Protein 7NWN (pdb70)

Foldseek 3Di:
DEAEAEADDDDFAADCDPVQVVFDWQWFDQKPDDDPKGKTWHWHHYQWKIKIKMWMQAQAFAQPDPPQLFGFKKKKWKQQQAPQFFFDDQQIWIKMAHQCRDIDTPHDDCVQKDWDKADDNRTIMIIIIGTHPDGDDAFRKMFMKMKTFHHHPVSGTDMMTIRFANPPPVSTGSNRGHMYGYHHDDPPPDDDDDD

Sequence (195 aa):
KRIYVSYGSSPVIDGEVDDIWNNVEWNIPRIYSATTQQTNAKKFKLMWDDNALYVLAEVYDPVLNSANSTPYQQDSVEIFLDENFDRRAISYQSSDDLHYRVNYNNFKTTDAGDILRFYTKTKLLPDGYRVEARIALSKKPINGTIMGFEFQVNEADSSARRVATINMFDNTGNAWQNPSLFGEIKLKGRSDNAVVPINP

Radius of gyration: 16.5 Å; Cα contacts (8 Å, |Δi|>4): 501; chains: 1; bounding box: 52×36×40 Å

Secondary structure (P-SEA, 3-state):
cbbbbbbbcccccccccaaaaabbbbbbccccccccccccccccccccbbbbbbbbbcccccccccccccccbbbbbbcccccccccccccbbbbbbccccbbbbcccccccccbbbbbccccbbbbbbbbbcccccccbbbbbbbbbbbbcccccccbbbbccccccccccccccbbbbbbccccccccccccc

Structure (mmCIF, N/CA/C/O backbone):
data_7NWN
#
_entry.id   7NWN
#
_cell.length_a   172.671
_cell.length_b   172.671
_cell.length_c   172.671
_cell.angle_alpha   90.000
_cell.angle_beta   90.000
_cell.angle_gamma   90.000
#
_symmetry.space_group_name_H-M   'I 4 3 2'
#
loop_
_entity.id
_entity.type
_entity.pdbx_description
1 polymer Beta-xylanase
2 non-polymer DI(HYDROXYETHYL)ETHER
3 non-polymer 1,2-ETHANEDIOL
4 non-polymer 'CALCIUM ION'
5 non-polymer 'HEXAETHYLENE GLYCOL'
6 water water
#
loop_
_atom_site.group_PDB
_atom_site.id
_atom_site.type_symbol
_atom_site.label_atom_id
_atom_site.label_alt_id
_atom_site.label_comp_id
_atom_site.label_asym_id
_atom_site.label_entity_id
_atom_site.label_seq_id
_atom_site.pdbx_PDB_ins_code
_atom_site.Cartn_x
_atom_site.Cartn_y
_atom_site.Cartn_z
_atom_site.occupancy
_atom_site.B_iso_or_equiv
_atom_site.auth_seq_id
_atom_site.auth_comp_id
_atom_site.auth_asym_id
_atom_site.auth_atom_id
_atom_site.pdbx_PDB_model_num
ATOM 1 N N . LYS A 1 21 ? 77.066 40.187 60.923 1.000 83.258 21 LYS AAA N 1
ATOM 2 C CA . LYS A 1 21 ? 75.994 40.277 61.982 1.000 75.491 21 LYS AAA CA 1
ATOM 3 C C . LYS A 1 21 ? 74.771 39.428 61.579 1.000 64.007 21 LYS AAA C 1
ATOM 4 O O . LYS A 1 21 ? 74.925 38.418 60.875 1.000 51.793 21 LYS AAA O 1
ATOM 10 N N . ARG A 1 22 ? 73.574 39.796 62.087 1.000 54.480 22 ARG AAA N 1
ATOM 11 C CA . ARG A 1 22 ? 72.474 38.842 62.153 1.000 57.098 22 ARG AAA CA 1
ATOM 12 C C . ARG A 1 22 ? 71.116 39.487 61.859 1.000 47.664 22 ARG AAA C 1
ATOM 13 O O . ARG A 1 22 ? 70.762 40.494 62.450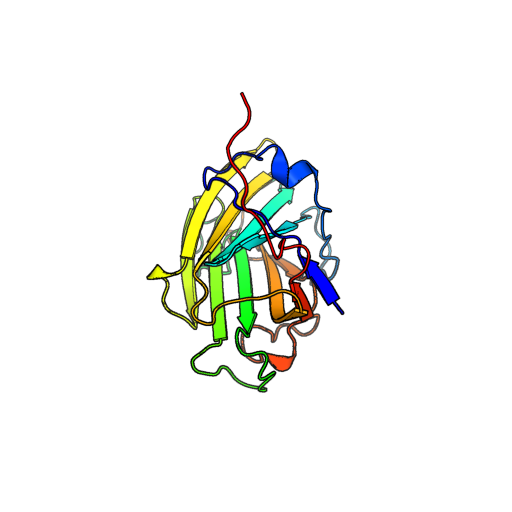 1.000 54.173 22 ARG AAA O 1
ATOM 21 N N . ILE A 1 23 ? 70.353 38.889 60.939 1.000 42.443 23 ILE AAA N 1
ATOM 22 C CA . ILE A 1 23 ? 68.980 39.330 60.652 1.000 44.565 23 ILE AAA CA 1
ATOM 23 C C . ILE A 1 23 ? 68.009 38.249 61.172 1.000 34.178 23 ILE AAA C 1
ATOM 24 O O . ILE A 1 23 ? 68.207 37.047 60.915 1.000 42.682 23 ILE AAA O 1
ATOM 29 N N . TYR A 1 24 ? 67.002 38.685 61.950 1.000 41.342 24 TYR AAA N 1
ATOM 30 C CA . TYR A 1 24 ? 65.932 37.823 62.450 1.000 39.292 24 TYR AAA CA 1
ATOM 31 C C . TYR A 1 24 ? 64.841 37.843 61.371 1.000 37.059 24 TYR AAA C 1
ATOM 32 O O . TYR A 1 24 ? 64.475 38.904 60.920 1.000 39.384 24 TYR AAA O 1
ATOM 41 N N . VAL A 1 25 ? 64.454 36.675 60.877 1.000 39.926 25 VAL AAA N 1
ATOM 42 C CA . VAL A 1 25 ? 63.492 36.536 59.791 1.000 37.059 25 VAL AAA CA 1
ATOM 43 C C . VAL A 1 25 ? 62.178 35.982 60.343 1.000 37.933 25 VAL AAA C 1
ATOM 44 O O . VAL A 1 25 ? 62.126 34.869 60.898 1.000 36.563 25 VAL AAA O 1
ATOM 48 N N . SER A 1 26 ? 61.110 36.748 60.122 1.000 35.828 26 SER AAA N 1
ATOM 49 C CA . SER A 1 26 ? 59.762 36.311 60.469 1.000 33.810 26 SER AAA CA 1
ATOM 50 C C . SER A 1 26 ? 59.184 35.291 59.477 1.000 38.417 26 SER AAA C 1
ATOM 51 O O . SER A 1 26 ? 59.569 35.223 58.307 1.000 36.307 26 SER AAA O 1
ATOM 54 N N . TYR A 1 27 ? 58.180 34.555 59.979 1.000 33.831 27 TYR AAA N 1
ATOM 55 C CA . TYR A 1 27 ? 57.524 33.439 59.324 1.000 36.759 27 TYR AAA CA 1
ATOM 56 C C . TYR A 1 27 ? 56.383 34.003 58.483 1.000 32.833 27 TYR AAA C 1
ATOM 57 O O . TYR A 1 27 ? 55.615 34.856 58.951 1.000 32.895 27 TYR AAA O 1
ATOM 66 N N . GLY A 1 28 ? 56.289 33.515 57.242 1.000 33.968 28 GLY AAA N 1
ATOM 67 C CA . GLY A 1 28 ? 55.230 34.006 56.351 1.000 33.745 28 GLY AAA CA 1
ATOM 68 C C . GLY A 1 28 ? 55.423 33.462 54.946 1.000 32.179 28 GLY AAA C 1
ATOM 69 O O . GLY A 1 28 ? 56.515 32.996 54.613 1.000 31.068 28 GLY AAA O 1
ATOM 70 N N A SER A 1 29 ? 54.333 33.466 54.168 0.500 31.478 29 SER AAA N 1
ATOM 71 N N B SER A 1 29 ? 54.381 33.568 54.105 0.500 30.955 29 SER AAA N 1
ATOM 72 C CA A SER A 1 29 ? 54.286 32.831 52.863 0.500 30.341 29 SER AAA CA 1
ATOM 73 C CA B SER A 1 29 ? 54.329 32.804 52.867 0.500 30.049 29 SER AAA CA 1
ATOM 74 C C A SER A 1 29 ? 53.794 33.868 51.855 0.500 33.830 29 SER AAA C 1
ATOM 75 C C B SER A 1 29 ? 53.844 33.695 51.717 0.500 33.528 29 SER AAA C 1
ATOM 76 O O A SER A 1 29 ? 52.598 34.051 51.694 0.500 33.897 29 SER AAA O 1
ATOM 77 O O B SER A 1 29 ? 52.720 33.503 51.250 0.500 28.624 29 SER AAA O 1
ATOM 82 N N . PRO A 1 30 ? 54.688 34.622 51.181 1.000 33.492 30 PRO AAA N 1
ATOM 83 C CA . PRO A 1 30 ? 54.255 35.539 50.125 1.000 30.972 30 PRO AAA CA 1
ATOM 84 C C . PRO A 1 30 ? 53.999 34.888 48.762 1.000 34.376 30 PRO AAA C 1
ATOM 85 O O . PRO A 1 30 ? 54.440 33.758 48.455 1.000 33.233 30 PRO AAA O 1
ATOM 89 N N . VAL A 1 31 ? 53.274 35.655 47.950 1.000 29.370 31 VAL AAA N 1
ATOM 90 C CA . VAL A 1 31 ? 52.974 35.264 46.576 1.000 28.615 31 VAL AAA CA 1
ATOM 91 C C . V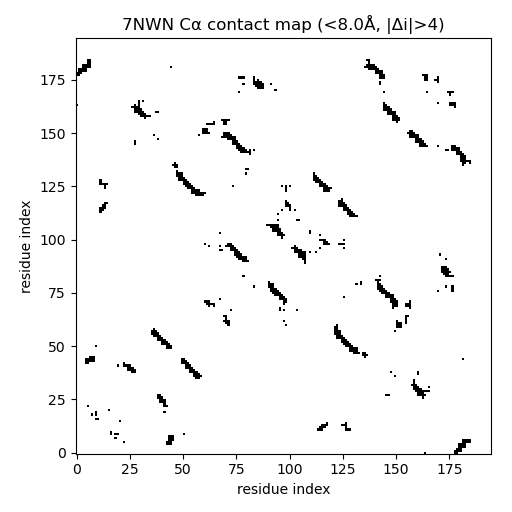AL A 1 31 ? 54.069 35.823 45.670 1.000 29.139 31 VAL AAA C 1
ATOM 92 O O . VAL A 1 31 ? 54.337 37.029 45.715 1.000 27.231 31 VAL AAA O 1
ATOM 96 N N . ILE A 1 32 ? 54.628 34.952 44.808 1.000 30.502 32 ILE AAA N 1
ATOM 97 C CA . ILE A 1 32 ? 55.740 35.348 43.942 1.000 28.565 32 ILE AAA CA 1
ATOM 98 C C . ILE A 1 32 ? 55.149 35.961 42.665 1.000 30.769 32 ILE AAA C 1
ATOM 99 O O . ILE A 1 32 ? 54.638 35.219 41.802 1.000 26.001 32 ILE AAA O 1
ATOM 104 N N . ASP A 1 33 ? 55.230 37.300 42.543 1.000 29.425 33 ASP AAA N 1
ATOM 105 C CA . ASP A 1 33 ? 54.605 37.971 41.397 1.000 29.451 33 ASP AAA CA 1
ATOM 106 C C . ASP A 1 33 ? 55.231 39.335 41.130 1.000 29.728 33 ASP AAA C 1
ATOM 107 O O . ASP A 1 33 ? 54.764 40.002 40.205 1.000 29.618 33 ASP AAA O 1
ATOM 112 N N . GLY A 1 34 ? 56.239 39.753 41.919 1.000 29.907 34 GLY AAA N 1
ATOM 113 C CA . GLY A 1 34 ? 56.846 41.059 41.724 1.000 31.221 34 GLY AAA CA 1
ATOM 114 C C . GLY A 1 34 ? 56.072 42.187 42.419 1.000 36.959 34 GLY AAA C 1
ATOM 115 O O . GLY A 1 34 ? 56.465 43.354 42.317 1.000 31.147 34 GLY AAA O 1
ATOM 116 N N . GLU A 1 35 ? 54.969 41.843 43.103 1.000 28.527 35 GLU AAA N 1
ATOM 117 C CA . GLU A 1 35 ? 54.145 42.845 43.809 1.000 30.638 35 GLU AAA CA 1
ATOM 118 C C . GLU A 1 35 ? 54.367 42.666 45.319 1.000 30.805 35 GLU AAA C 1
ATOM 119 O O . GLU A 1 35 ? 54.644 41.551 45.795 1.000 30.429 35 GLU AAA O 1
ATOM 125 N N . VAL A 1 36 ? 54.201 43.756 46.067 1.000 31.087 36 VAL AAA N 1
ATOM 126 C CA . VAL A 1 36 ? 54.500 43.796 47.487 1.000 30.182 36 VAL AAA CA 1
ATOM 127 C C . VAL A 1 36 ? 53.241 43.360 48.210 1.000 33.287 36 VAL AAA C 1
ATOM 128 O O . VAL A 1 36 ? 52.323 44.162 48.408 1.000 32.352 36 VAL AAA O 1
ATOM 132 N N . ASP A 1 37 ? 53.221 42.091 48.598 1.000 30.249 37 ASP AAA N 1
ATOM 133 C CA . ASP A 1 37 ? 52.147 41.537 49.432 1.000 30.705 37 ASP AAA CA 1
ATOM 134 C C . ASP A 1 37 ? 51.986 42.412 50.678 1.000 31.627 37 ASP AAA C 1
ATOM 135 O O . ASP A 1 37 ? 52.992 42.879 51.236 1.000 29.044 37 ASP AAA O 1
ATOM 140 N N . ASP A 1 38 ? 50.731 42.545 51.139 1.000 28.893 38 ASP AAA N 1
ATOM 141 C CA . ASP A 1 38 ? 50.394 43.165 52.414 1.000 30.802 38 ASP AAA CA 1
ATOM 142 C C . ASP A 1 38 ? 51.328 42.641 53.527 1.000 28.633 38 ASP AAA C 1
ATOM 143 O O . ASP A 1 38 ? 51.905 43.416 54.299 1.000 30.118 38 ASP AAA O 1
ATOM 148 N N . ILE A 1 39 ? 51.574 41.331 53.570 1.000 26.515 39 ILE AAA N 1
ATOM 149 C CA . ILE A 1 39 ? 52.368 40.778 54.669 1.000 31.112 39 ILE AAA CA 1
ATOM 150 C C . ILE A 1 39 ? 53.832 41.247 54.667 1.000 34.764 39 ILE AAA C 1
ATOM 151 O O . ILE A 1 39 ? 54.462 41.211 55.736 1.000 32.716 39 ILE AAA O 1
ATOM 156 N N . TRP A 1 40 ? 54.374 41.663 53.504 1.000 30.611 40 TRP AAA N 1
ATOM 157 C CA . TRP A 1 40 ? 55.740 42.159 53.497 1.000 32.215 40 TRP AAA CA 1
ATOM 158 C C . TRP A 1 40 ? 55.826 43.462 54.290 1.000 34.110 40 TRP AAA C 1
ATOM 159 O O . TRP A 1 40 ? 56.892 43.768 54.825 1.000 38.018 40 TRP AAA O 1
ATOM 170 N N . ASN A 1 41 ? 54.738 44.240 54.329 1.000 32.891 41 ASN AAA N 1
ATOM 171 C CA . ASN A 1 41 ? 54.726 45.503 55.083 1.000 35.895 41 ASN AAA CA 1
ATOM 172 C C . ASN A 1 41 ? 54.881 45.300 56.596 1.000 37.628 41 ASN AAA C 1
ATOM 173 O O . ASN A 1 41 ? 55.216 46.248 57.291 1.000 42.914 41 ASN AAA O 1
ATOM 178 N N . ASN A 1 42 ? 54.727 44.075 57.100 1.000 38.792 42 ASN AAA N 1
ATOM 179 C CA . ASN A 1 42 ? 54.872 43.774 58.521 1.000 45.903 42 ASN AAA CA 1
ATOM 180 C C . ASN A 1 42 ? 56.311 43.418 58.921 1.000 51.046 42 ASN AAA C 1
ATOM 181 O O . ASN A 1 42 ? 56.533 43.086 60.081 1.000 53.047 42 ASN AAA O 1
ATOM 186 N N . VAL A 1 43 ? 57.269 43.397 57.971 1.000 43.698 43 VAL AAA N 1
ATOM 187 C CA . VAL A 1 43 ? 58.662 43.110 58.306 1.000 42.814 43 VAL AAA CA 1
ATOM 188 C C . VAL A 1 43 ? 59.507 44.297 57.838 1.000 45.654 43 VAL AAA C 1
ATOM 189 O O . VAL A 1 43 ? 59.063 45.126 57.035 1.000 39.250 43 VAL AAA O 1
ATOM 193 N N . GLU A 1 44 ? 60.734 44.355 58.343 1.000 37.948 44 GLU AAA N 1
ATOM 194 C CA . GLU A 1 44 ? 61.586 45.529 58.198 1.000 41.790 44 GLU AAA CA 1
ATOM 195 C C . GLU A 1 44 ? 62.531 45.352 56.998 1.000 33.630 44 GLU AAA C 1
ATOM 196 O O . GLU A 1 44 ? 63.002 44.235 56.704 1.000 35.647 44 GLU AAA O 1
ATOM 202 N N . TRP A 1 45 ? 62.824 46.485 56.357 1.000 36.953 45 TRP AAA N 1
ATOM 203 C CA . TRP A 1 45 ? 63.873 46.584 55.335 1.000 42.953 45 TRP AAA CA 1
ATOM 204 C C . TRP A 1 45 ? 65.262 46.374 55.952 1.000 39.113 45 TRP AAA C 1
ATOM 205 O O . TRP A 1 45 ? 65.560 46.855 57.027 1.000 43.801 45 TRP AAA O 1
ATOM 216 N N . ASN A 1 46 ? 66.115 45.624 55.281 1.000 35.235 46 ASN AAA N 1
ATOM 217 C CA . ASN A 1 46 ? 67.533 45.554 55.582 1.000 37.701 46 ASN AAA CA 1
ATOM 218 C C . ASN A 1 46 ? 68.214 46.386 54.515 1.000 41.262 46 ASN AAA C 1
ATOM 219 O O . ASN A 1 46 ? 67.782 46.327 53.367 1.000 44.319 46 ASN AAA O 1
ATOM 224 N N . ILE A 1 47 ? 69.158 47.239 54.925 1.000 43.086 47 ILE AAA N 1
ATOM 225 C CA . ILE A 1 47 ? 69.811 48.195 54.037 1.000 43.590 47 ILE AAA CA 1
ATOM 226 C C . ILE A 1 47 ? 71.270 47.763 53.904 1.000 43.136 47 ILE AAA C 1
ATOM 227 O O . ILE A 1 47 ? 72.063 47.893 54.847 1.000 40.016 47 ILE AAA O 1
ATOM 232 N N . PRO A 1 48 ? 71.692 47.215 52.753 1.000 40.966 48 PRO AAA N 1
ATOM 233 C CA . PRO A 1 48 ? 73.104 46.851 52.592 1.000 43.306 48 PRO AAA CA 1
ATOM 234 C C . PRO A 1 48 ? 73.869 48.164 52.421 1.000 42.416 48 PRO AAA C 1
ATOM 235 O O . PRO A 1 48 ? 73.444 49.030 51.652 1.000 40.792 48 PRO AAA O 1
ATOM 239 N N . ARG A 1 49 ? 74.961 48.318 53.175 1.000 41.126 49 ARG AAA N 1
ATOM 240 C CA . ARG A 1 49 ? 75.694 49.586 53.182 1.000 47.093 49 ARG AAA CA 1
ATOM 241 C C . ARG A 1 49 ? 77.173 49.422 52.778 1.000 40.483 49 ARG AAA C 1
ATOM 242 O O . ARG A 1 49 ? 77.940 50.345 52.921 1.000 45.525 49 ARG AAA O 1
ATOM 250 N N . ILE A 1 50 ? 77.588 48.259 52.283 1.000 37.834 50 ILE AAA N 1
ATOM 251 C CA . ILE A 1 50 ? 78.965 48.017 51.856 1.000 40.071 50 ILE AAA CA 1
ATOM 252 C C . ILE A 1 50 ? 79.044 48.257 50.351 1.000 40.738 50 ILE AAA C 1
ATOM 253 O O . ILE A 1 50 ? 78.681 47.403 49.547 1.000 44.697 50 ILE AAA O 1
ATOM 258 N N . TYR A 1 51 ? 79.537 49.435 49.986 1.000 38.539 51 TYR AAA N 1
ATOM 259 C CA . TYR A 1 51 ? 79.682 49.832 48.603 1.000 44.261 51 TYR AAA CA 1
ATOM 260 C C . TYR A 1 51 ? 81.141 49.634 48.191 1.000 48.277 51 TYR AAA C 1
ATOM 261 O O . TYR A 1 51 ? 82.015 50.055 48.922 1.000 45.986 51 TYR AAA O 1
ATOM 270 N N . SER A 1 52 ? 81.392 49.030 47.029 1.000 42.911 52 SER AAA N 1
ATOM 271 C CA . SER A 1 52 ? 82.707 48.928 46.424 1.000 46.513 52 SER AAA CA 1
ATOM 272 C C . SER A 1 52 ? 83.247 50.294 45.991 1.000 51.931 52 SER AAA C 1
ATOM 273 O O . SER A 1 52 ? 84.471 50.441 45.901 1.000 58.435 52 SER AAA O 1
ATOM 276 N N . ALA A 1 53 ? 82.345 51.245 45.688 1.000 49.408 53 ALA AAA N 1
ATOM 277 C CA . ALA A 1 53 ? 82.679 52.579 45.177 1.000 54.134 53 ALA AAA CA 1
ATOM 278 C C . ALA A 1 53 ? 81.448 53.467 45.263 1.000 52.457 53 ALA AAA C 1
ATOM 279 O O . ALA A 1 53 ? 80.349 52.958 45.438 1.000 52.148 53 ALA AAA O 1
ATOM 281 N N . THR A 1 54 ? 81.613 54.784 45.084 1.000 51.805 54 THR AAA N 1
ATOM 282 C CA . THR A 1 54 ? 80.468 55.678 45.166 1.000 51.288 54 THR AAA CA 1
ATOM 283 C C . THR A 1 54 ? 79.616 55.476 43.919 1.000 48.931 54 THR AAA C 1
ATOM 284 O O . THR A 1 54 ? 80.147 55.159 42.852 1.000 53.883 54 THR AAA O 1
ATOM 288 N N . THR A 1 55 ? 78.298 55.650 44.077 1.000 44.476 55 THR AAA N 1
ATOM 289 C CA . THR A 1 55 ? 77.293 55.352 43.061 1.000 45.502 55 THR AAA CA 1
ATOM 290 C C . THR A 1 55 ? 75.967 55.929 43.546 1.000 46.492 55 THR AAA C 1
ATOM 291 O O . THR A 1 55 ? 75.771 56.051 44.750 1.000 42.085 55 THR AAA O 1
ATOM 295 N N A GLN A 1 56 ? 75.040 56.274 42.649 0.500 44.010 56 GLN AAA N 1
ATOM 296 N N B GLN A 1 56 ? 75.123 56.293 42.569 0.500 44.241 56 GLN AAA N 1
ATOM 297 C CA A GLN A 1 56 ? 73.744 56.710 43.160 0.500 48.382 56 GLN AAA CA 1
ATOM 298 C CA B GLN A 1 56 ? 73.738 56.688 42.780 0.500 51.347 56 GLN AAA CA 1
ATOM 299 C C A GLN A 1 56 ? 72.776 55.519 43.265 0.500 43.971 56 GLN AAA C 1
ATOM 300 C C B GLN A 1 56 ? 72.995 55.522 43.444 0.500 46.272 56 GLN AAA C 1
ATOM 301 O O A GLN A 1 56 ? 71.609 55.702 43.624 0.500 41.070 56 GLN AAA O 1
ATOM 302 O O B GLN A 1 56 ? 72.273 55.724 44.423 0.500 45.895 56 GLN AAA O 1
ATOM 313 N N . THR A 1 57 ? 73.249 54.313 42.915 1.000 39.279 57 THR AAA N 1
ATOM 314 C CA . THR A 1 57 ? 72.462 53.095 43.110 1.000 39.680 57 THR AAA CA 1
ATOM 315 C C . THR A 1 57 ? 72.394 52.747 44.594 1.000 42.847 57 THR AAA C 1
ATOM 316 O O . THR A 1 57 ? 73.391 52.844 45.286 1.000 39.865 57 THR AAA O 1
ATOM 320 N N . ASN A 1 58 ? 71.198 52.407 45.087 1.000 40.925 58 ASN AAA N 1
ATOM 321 C CA . ASN A 1 58 ? 71.070 51.896 46.440 1.000 37.958 58 ASN AAA CA 1
ATOM 322 C C . ASN A 1 58 ? 69.967 50.842 46.425 1.000 38.365 58 ASN AAA C 1
ATOM 323 O O . ASN A 1 58 ? 69.294 50.689 45.403 1.000 40.846 58 ASN AAA O 1
ATOM 328 N N . ALA A 1 59 ? 69.843 50.096 47.536 1.000 35.987 59 ALA AAA N 1
ATOM 329 C CA . ALA A 1 59 ? 68.963 48.948 47.546 1.000 35.250 59 ALA AAA CA 1
ATOM 330 C C . ALA A 1 59 ? 68.515 48.669 48.970 1.000 36.678 59 ALA AAA C 1
ATOM 331 O O . ALA A 1 59 ? 69.143 49.125 49.923 1.000 35.762 59 ALA AAA O 1
ATOM 333 N N A LYS A 1 60 ? 67.449 47.868 49.070 0.500 34.686 60 LYS AAA N 1
ATOM 334 N N B LYS A 1 60 ? 67.461 47.851 49.104 0.500 37.148 60 LYS AAA N 1
ATOM 335 C CA A LYS A 1 60 ? 66.979 47.348 50.336 0.500 33.502 60 LYS AAA CA 1
ATOM 336 C CA B LYS A 1 60 ? 67.007 47.374 50.398 0.500 37.645 60 LYS AAA CA 1
ATOM 337 C C A LYS A 1 60 ? 66.389 45.971 50.069 0.500 31.935 60 LYS AAA C 1
ATOM 338 C C B LYS A 1 60 ? 66.199 46.106 50.160 0.500 36.644 60 LYS AAA C 1
ATOM 339 O O A LYS A 1 60 ? 66.096 45.617 48.923 0.500 28.758 60 LYS AAA O 1
ATOM 340 O O B LYS A 1 60 ? 65.562 45.974 49.112 0.500 38.307 60 LYS AAA O 1
ATOM 351 N N . PHE A 1 61 ? 66.229 45.185 51.129 1.000 32.578 61 PHE AAA N 1
ATOM 352 C CA . PHE A 1 61 ? 65.593 43.890 50.936 1.000 33.855 61 PHE AAA CA 1
ATOM 353 C C . PHE A 1 61 ? 64.950 43.470 52.248 1.000 36.434 61 PHE AAA C 1
ATOM 354 O O . PHE A 1 61 ? 65.380 43.926 53.315 1.000 34.604 61 PHE AAA O 1
ATOM 362 N N . LYS A 1 62 ? 63.939 42.593 52.114 1.000 32.496 62 LYS AAA N 1
ATOM 363 C CA . LYS A 1 62 ? 63.237 41.987 53.234 1.000 33.996 62 LYS AAA CA 1
ATOM 364 C C . LYS A 1 62 ? 63.340 40.480 53.068 1.000 32.413 62 LYS AAA C 1
ATOM 365 O O . LYS A 1 62 ? 63.475 40.007 51.937 1.000 29.790 62 LYS AAA O 1
ATOM 371 N N . LEU A 1 63 ? 63.214 39.768 54.187 1.000 28.084 63 LEU AAA N 1
ATOM 372 C CA . LEU A 1 63 ? 63.340 38.328 54.207 1.000 32.173 63 LEU AAA CA 1
ATOM 373 C C . LEU A 1 63 ? 62.116 37.796 54.914 1.000 33.991 63 LEU AAA C 1
ATOM 374 O O . LEU A 1 63 ? 61.589 38.477 55.802 1.000 31.618 63 LEU AAA O 1
ATOM 379 N N . MET A 1 64 ? 61.737 36.561 54.562 1.000 34.074 64 MET AAA N 1
ATOM 380 C CA . MET A 1 64 ? 60.623 35.889 55.223 1.000 36.591 64 MET AAA CA 1
ATOM 381 C C . MET A 1 64 ? 60.878 34.399 55.029 1.000 36.300 64 MET AAA C 1
ATOM 382 O O . MET A 1 64 ? 61.565 34.027 54.078 1.000 32.827 64 MET AAA O 1
ATOM 387 N N . TRP A 1 65 ? 60.385 33.545 55.937 1.000 33.860 65 TRP AAA N 1
ATOM 388 C CA . TRP A 1 65 ? 60.524 32.109 55.734 1.000 32.019 65 TRP AAA CA 1
ATOM 389 C C . TRP A 1 65 ? 59.208 31.389 55.991 1.000 30.864 65 TRP AAA C 1
ATOM 390 O O . TRP A 1 65 ? 58.395 31.845 56.785 1.000 34.031 65 TRP AAA O 1
ATOM 401 N N . ASP A 1 66 ? 59.053 30.249 55.330 1.000 31.592 66 ASP AAA N 1
ATOM 402 C CA . ASP A 1 66 ? 57.980 29.341 55.673 1.000 36.772 66 ASP AAA CA 1
ATOM 403 C C . ASP A 1 66 ? 58.560 27.931 55.784 1.000 38.403 66 ASP AAA C 1
ATOM 404 O O . ASP A 1 66 ? 59.749 27.732 55.567 1.000 37.319 66 ASP AAA O 1
ATOM 409 N N . ASP A 1 67 ? 57.683 26.945 55.981 1.000 36.652 67 ASP AAA N 1
ATOM 410 C CA . ASP A 1 67 ? 58.122 25.579 56.208 1.000 41.379 67 ASP AAA CA 1
ATOM 411 C C . ASP A 1 67 ? 58.966 25.062 55.055 1.000 38.207 67 ASP AAA C 1
ATOM 412 O O . ASP A 1 67 ? 59.712 24.130 55.303 1.000 42.968 67 ASP AAA O 1
ATOM 417 N N . ASN A 1 68 ? 58.794 25.598 53.820 1.000 34.993 68 ASN AAA N 1
ATOM 418 C CA . ASN A 1 68 ? 59.410 25.002 52.650 1.000 33.129 68 ASN AAA CA 1
ATOM 419 C C . ASN A 1 68 ? 60.514 25.869 52.009 1.000 34.795 68 ASN AAA C 1
ATOM 420 O O . ASN A 1 68 ? 61.164 25.407 51.067 1.000 34.985 68 ASN AAA O 1
ATOM 425 N N . ALA A 1 69 ? 60.659 27.130 52.430 1.000 33.403 69 ALA AAA N 1
ATOM 426 C CA . ALA A 1 69 ? 61.327 28.120 51.582 1.000 32.696 69 ALA AAA CA 1
ATOM 427 C C . ALA A 1 69 ? 61.791 29.324 52.371 1.000 32.035 69 ALA AAA C 1
ATOM 428 O O . ALA A 1 69 ? 61.216 29.690 53.406 1.000 34.486 69 ALA AAA O 1
ATOM 430 N N . LEU A 1 70 ? 62.807 29.965 51.781 1.000 32.057 70 LEU AAA N 1
ATOM 431 C CA . LEU A 1 70 ? 63.190 31.318 52.130 1.000 30.915 70 LEU AAA CA 1
ATOM 432 C C . LEU A 1 70 ? 62.739 32.263 51.008 1.000 32.633 70 LEU AAA C 1
ATOM 433 O O . LEU A 1 70 ? 62.897 31.924 49.840 1.000 33.086 70 LEU AAA O 1
ATOM 438 N N . TYR A 1 71 ? 62.352 33.494 51.398 1.000 32.769 71 TYR AAA N 1
ATOM 439 C CA . TYR A 1 71 ? 61.781 34.499 50.501 1.000 31.060 71 TYR AAA CA 1
ATOM 440 C C . TYR A 1 71 ? 62.603 35.773 50.604 1.000 30.588 71 TYR AAA C 1
ATOM 441 O O . TYR A 1 71 ? 62.958 36.194 51.716 1.000 31.013 71 TYR AAA O 1
ATOM 450 N N . VAL A 1 72 ? 62.874 36.382 49.437 1.000 27.357 72 VAL AAA N 1
ATOM 451 C CA . VAL A 1 72 ? 63.585 37.655 49.400 1.000 30.326 72 VAL AAA CA 1
ATOM 452 C C . VAL A 1 72 ? 62.750 38.646 48.589 1.000 31.563 72 VAL AAA C 1
ATOM 453 O O . VAL A 1 72 ? 62.355 38.306 47.487 1.000 30.944 72 VAL AAA O 1
ATOM 457 N N . LEU A 1 73 ? 62.570 39.860 49.121 1.000 30.145 73 LEU AAA N 1
ATOM 458 C CA . LEU A 1 73 ? 62.006 40.950 48.332 1.000 32.811 73 LEU AAA CA 1
ATOM 459 C C . LEU A 1 73 ? 63.082 42.035 48.291 1.000 33.296 73 LEU AAA C 1
ATOM 460 O O . LEU A 1 73 ? 63.436 42.535 49.355 1.000 34.293 73 LEU AAA O 1
ATOM 465 N N . ALA A 1 74 ? 63.626 42.325 47.104 1.000 31.492 74 ALA AAA N 1
ATOM 466 C CA . ALA A 1 74 ? 64.631 43.361 47.001 1.000 30.097 74 ALA AAA CA 1
ATOM 467 C C . ALA A 1 74 ? 64.089 44.481 46.118 1.000 32.704 74 ALA AAA C 1
ATOM 468 O O . ALA A 1 74 ? 63.463 44.225 45.080 1.000 31.327 74 ALA AAA O 1
ATOM 470 N N . GLU A 1 75 ? 64.355 45.729 46.536 1.000 32.437 75 GLU AAA N 1
ATOM 471 C CA . GLU A 1 75 ? 64.161 46.855 45.623 1.000 34.701 75 GLU AAA CA 1
ATOM 472 C C . GLU A 1 75 ? 65.474 47.614 45.435 1.000 33.485 75 GLU AAA C 1
ATOM 473 O O . GLU A 1 75 ? 66.195 47.904 46.419 1.000 32.331 75 GLU AAA O 1
ATOM 479 N N . VAL A 1 76 ? 65.743 47.936 44.163 1.000 32.470 76 VAL AAA N 1
ATOM 480 C CA . VAL A 1 76 ? 66.965 48.625 43.814 1.000 34.761 76 VAL AAA CA 1
ATOM 481 C C . VAL A 1 76 ? 66.579 49.969 43.178 1.000 33.968 76 VAL AAA C 1
ATOM 482 O O . VAL A 1 76 ? 65.866 49.973 42.177 1.000 34.198 76 VAL AAA O 1
ATOM 486 N N . TYR A 1 77 ? 67.115 51.061 43.720 1.000 33.537 77 TYR AAA N 1
ATOM 487 C CA . TYR A 1 77 ? 67.109 52.359 43.066 1.000 35.622 77 TYR AAA CA 1
ATOM 488 C C . TYR A 1 77 ? 68.350 52.445 42.174 1.000 39.214 77 TYR AAA C 1
ATOM 489 O O . TYR A 1 77 ? 69.480 52.394 42.659 1.000 41.110 77 TYR AAA O 1
ATOM 498 N N . ASP A 1 78 ? 68.110 52.559 40.862 1.000 36.006 78 ASP AAA N 1
ATOM 499 C CA . ASP A 1 78 ? 69.130 52.500 39.851 1.000 43.183 78 ASP AAA CA 1
ATOM 500 C C . ASP A 1 78 ? 68.562 53.157 38.598 1.000 48.769 78 ASP AAA C 1
ATOM 501 O O . ASP A 1 78 ? 67.791 52.546 37.868 1.000 42.470 78 ASP AAA O 1
ATOM 506 N N . PRO A 1 79 ? 68.929 54.430 38.330 1.000 49.326 79 PRO AAA N 1
ATOM 507 C CA . PRO A 1 79 ? 68.414 55.163 37.157 1.000 50.881 79 PRO AAA CA 1
ATOM 508 C C . PRO A 1 79 ? 68.857 54.693 35.759 1.000 41.846 79 PRO AAA C 1
ATOM 509 O O . PRO A 1 79 ? 68.227 55.046 34.758 1.000 45.741 79 PRO AAA O 1
ATOM 513 N N . VAL A 1 80 ? 69.875 53.823 35.669 1.000 36.983 80 VAL AAA N 1
ATOM 514 C CA . VAL A 1 80 ? 70.256 53.267 34.373 1.000 37.619 80 VAL AAA CA 1
ATOM 515 C C . VAL A 1 80 ? 70.335 51.746 34.480 1.000 40.636 80 VAL AAA C 1
ATOM 516 O O . VAL A 1 80 ? 71.211 51.237 35.134 1.000 41.136 80 VAL AAA O 1
ATOM 520 N N . LEU A 1 81 ? 69.475 51.008 33.782 1.000 40.013 81 LEU AAA N 1
ATOM 521 C CA . LEU A 1 81 ? 69.539 49.556 33.812 1.000 38.979 81 LEU AAA CA 1
ATOM 522 C C . LEU A 1 81 ? 70.222 49.055 32.553 1.000 41.611 81 LEU AAA C 1
ATOM 523 O O . LEU A 1 81 ? 69.845 49.409 31.442 1.000 43.956 81 LEU AAA O 1
ATOM 528 N N . ASN A 1 82 ? 71.202 48.176 32.747 1.000 37.713 82 ASN AAA N 1
ATOM 529 C CA . ASN A 1 82 ? 71.941 47.624 31.629 1.000 39.120 82 ASN AAA CA 1
ATOM 530 C C . ASN A 1 82 ? 72.190 46.128 31.860 1.000 35.064 82 ASN AAA C 1
ATOM 531 O O . ASN A 1 82 ? 72.602 45.727 32.935 1.000 35.735 82 ASN AAA O 1
ATOM 536 N N . SER A 1 83 ? 71.912 45.332 30.856 1.000 34.159 83 SER AAA N 1
ATOM 537 C CA . SER A 1 83 ? 72.177 43.912 30.875 1.000 38.854 83 SER AAA CA 1
ATOM 538 C C . SER A 1 83 ? 72.731 43.496 29.510 1.000 36.965 83 SER AAA C 1
ATOM 539 O O . SER A 1 83 ? 72.559 42.336 29.135 1.000 41.017 83 SER AAA O 1
ATOM 542 N N . ALA A 1 84 ? 73.439 44.405 28.818 1.000 40.094 84 ALA AAA N 1
ATOM 543 C CA . ALA A 1 84 ? 74.012 44.048 27.512 1.000 44.515 84 ALA AAA CA 1
ATOM 544 C C . ALA A 1 84 ? 75.260 43.138 27.614 1.000 42.608 84 ALA AAA C 1
ATOM 545 O O . ALA A 1 84 ? 75.474 42.335 26.725 1.000 47.431 84 ALA AAA O 1
ATOM 547 N N . ASN A 1 85 ? 76.035 43.173 28.719 1.000 41.320 85 ASN AAA N 1
ATOM 548 C CA . ASN A 1 85 ? 77.216 42.312 28.882 1.000 41.764 85 ASN AAA CA 1
ATOM 549 C C . ASN A 1 85 ? 76.800 40.846 28.955 1.000 45.254 85 ASN AAA C 1
ATOM 550 O O . ASN A 1 85 ? 75.827 40.541 29.623 1.000 52.437 85 ASN AAA O 1
ATOM 555 N N . SER A 1 86 ? 77.535 39.917 28.318 1.000 43.935 86 SER AAA N 1
ATOM 556 C CA . SER A 1 86 ? 77.145 38.508 28.387 1.000 43.846 86 SER AAA CA 1
ATOM 557 C C . SER A 1 86 ? 77.589 37.849 29.701 1.000 42.157 86 SER AAA C 1
ATOM 558 O O . SER A 1 86 ? 77.166 36.738 30.008 1.000 46.974 86 SER AAA O 1
ATOM 561 N N . THR A 1 87 ? 78.478 38.497 30.462 1.000 40.821 87 THR AAA N 1
ATOM 562 C CA . THR A 1 87 ? 78.829 37.993 31.781 1.000 44.409 87 THR AAA CA 1
ATOM 563 C C . THR A 1 87 ? 77.718 38.399 32.751 1.000 44.092 87 THR AAA C 1
ATOM 564 O O . THR A 1 87 ? 77.479 39.593 32.950 1.000 41.905 87 THR AAA O 1
ATOM 568 N N . PRO A 1 88 ? 77.035 37.415 33.392 1.000 43.649 88 PRO AAA N 1
ATOM 569 C CA . PRO A 1 88 ? 75.917 37.687 34.306 1.000 37.232 88 PRO AAA CA 1
ATOM 570 C C . PRO A 1 88 ? 76.149 38.738 35.381 1.000 39.470 88 PRO AAA C 1
ATOM 571 O O . PRO A 1 88 ? 75.269 39.593 35.567 1.000 37.201 88 PRO AAA O 1
ATOM 575 N N . TYR A 1 89 ? 77.318 38.707 36.056 1.000 39.084 89 TYR AAA N 1
ATOM 576 C CA . TYR A 1 89 ? 77.492 39.635 37.159 1.000 40.113 89 TYR AAA CA 1
ATOM 577 C C . TYR A 1 89 ? 77.867 41.022 36.624 1.000 39.713 89 TYR AAA C 1
ATOM 578 O O . TYR A 1 89 ? 77.959 41.954 37.426 1.000 40.073 89 TYR AAA O 1
ATOM 587 N N . GLN A 1 90 ? 78.055 41.137 35.295 1.000 36.597 90 GLN AAA N 1
ATOM 588 C CA . GLN A 1 90 ? 78.275 42.459 34.692 1.000 46.210 90 GLN AAA CA 1
ATOM 589 C C . GLN A 1 90 ? 76.964 43.096 34.200 1.000 43.523 90 GLN AAA C 1
ATOM 590 O O . GLN A 1 90 ? 76.988 44.048 33.419 1.000 42.577 90 GLN AAA O 1
ATOM 596 N N . GLN A 1 91 ? 75.815 42.550 34.624 1.000 39.578 91 GLN AAA N 1
ATOM 597 C CA . GLN A 1 91 ? 74.499 43.131 34.369 1.000 39.827 91 GLN AAA CA 1
ATOM 598 C C . GLN A 1 91 ? 73.922 43.617 35.698 1.000 39.893 91 GLN AAA C 1
ATOM 599 O O . GLN A 1 91 ? 74.222 43.064 36.764 1.000 34.801 91 GLN AAA O 1
ATOM 605 N N . ASP A 1 92 ? 73.011 44.584 35.618 1.000 33.470 92 ASP AAA N 1
ATOM 606 C CA . ASP A 1 92 ? 72.326 45.023 36.821 1.000 33.503 92 ASP AAA CA 1
ATOM 607 C C . ASP A 1 92 ? 71.496 43.835 37.344 1.000 29.662 92 ASP AAA C 1
ATOM 608 O O . ASP A 1 92 ? 70.658 43.335 36.623 1.000 30.632 92 ASP AAA O 1
ATOM 613 N N . SER A 1 93 ? 71.782 43.382 38.563 1.000 30.199 93 SER AAA N 1
ATOM 614 C CA . SER A 1 93 ? 71.341 42.076 39.020 1.000 32.222 93 SER AAA CA 1
ATOM 615 C C . SER A 1 93 ? 71.475 42.059 40.537 1.000 30.800 93 SER AAA C 1
ATOM 616 O O . SER A 1 93 ? 72.148 42.925 41.109 1.000 31.412 93 SER AAA O 1
ATOM 619 N N . VAL A 1 94 ? 70.760 41.132 41.177 1.000 32.081 94 VAL AAA N 1
ATOM 620 C CA . VAL A 1 94 ? 70.963 40.909 42.596 1.000 32.929 94 VAL AAA CA 1
ATOM 621 C C . VAL A 1 94 ? 71.449 39.462 42.787 1.000 33.458 94 VAL AAA C 1
ATOM 622 O O . VAL A 1 94 ? 71.131 38.606 41.991 1.000 30.464 94 VAL AAA O 1
ATOM 626 N N . GLU A 1 95 ? 72.230 39.203 43.841 1.000 33.595 95 GLU AAA N 1
ATOM 627 C CA . GLU A 1 95 ? 72.711 37.847 44.099 1.000 31.848 95 GLU AAA CA 1
ATOM 628 C C . GLU A 1 95 ? 72.370 37.502 45.546 1.000 34.195 95 GLU AAA C 1
ATOM 629 O O . GLU A 1 95 ? 72.395 38.374 46.427 1.000 31.486 95 GLU AAA O 1
ATOM 635 N N . ILE A 1 96 ? 72.014 36.227 45.740 1.000 35.881 96 ILE AAA N 1
ATOM 636 C CA . ILE A 1 96 ? 71.588 35.700 47.031 1.000 36.139 96 ILE AAA CA 1
ATOM 637 C C . ILE A 1 96 ? 72.488 34.495 47.294 1.000 34.862 96 ILE AAA C 1
ATOM 638 O O . ILE A 1 96 ? 72.628 33.655 46.427 1.000 32.711 96 ILE AAA O 1
ATOM 643 N N . PHE A 1 97 ? 73.075 34.462 48.483 1.000 37.287 97 PHE AAA N 1
ATOM 644 C CA . PHE A 1 97 ? 73.948 33.388 48.925 1.000 34.600 97 PHE AAA CA 1
ATOM 645 C C . PHE A 1 97 ? 73.316 32.754 50.165 1.000 36.773 97 PHE AAA C 1
ATOM 646 O O . PHE A 1 97 ? 72.834 33.492 51.022 1.000 34.973 97 PHE AAA O 1
ATOM 654 N N . LEU A 1 98 ? 73.349 31.414 50.254 1.000 37.556 98 LEU AAA N 1
ATOM 655 C CA . LEU A 1 98 ? 72.823 30.716 51.423 1.000 42.563 98 LEU AAA CA 1
ATOM 656 C C . LEU A 1 98 ? 73.755 29.558 51.826 1.000 37.062 98 LEU AAA C 1
ATOM 657 O O . LEU A 1 98 ? 74.169 28.758 50.977 1.000 37.032 98 LEU AAA O 1
ATOM 662 N N . ASP A 1 99 ? 74.078 29.497 53.127 1.000 40.630 99 ASP AAA N 1
ATOM 663 C CA . ASP A 1 99 ? 74.765 28.352 53.730 1.000 40.760 99 ASP AAA CA 1
ATOM 664 C C . ASP A 1 99 ? 73.714 27.697 54.630 1.000 41.460 99 ASP AAA C 1
ATOM 665 O O . ASP A 1 99 ? 73.515 28.149 55.763 1.000 41.818 99 ASP AAA O 1
ATOM 670 N N . GLU A 1 100 ? 72.999 26.732 54.042 1.000 40.536 100 GLU AAA N 1
ATOM 671 C CA . GLU A 1 100 ? 71.755 26.217 54.609 1.000 45.857 100 GLU AAA CA 1
ATOM 672 C C . GLU A 1 100 ? 72.044 25.421 55.884 1.000 50.579 100 GLU AAA C 1
ATOM 673 O O . GLU A 1 100 ? 71.299 25.542 56.848 1.000 49.082 100 GLU AAA O 1
ATOM 679 N N . ASN A 1 101 ? 73.133 24.634 55.901 1.000 50.739 101 ASN AAA N 1
ATOM 680 C CA . ASN A 1 101 ? 73.459 23.861 57.102 1.000 52.357 101 ASN AAA CA 1
ATOM 681 C C . ASN A 1 101 ? 74.226 24.701 58.118 1.000 52.676 101 ASN AAA C 1
ATOM 682 O O . ASN A 1 101 ? 74.465 24.230 59.209 1.000 55.039 101 ASN AAA O 1
ATOM 687 N N . PHE A 1 102 ? 74.621 25.934 57.782 1.000 46.604 102 PHE AAA N 1
ATOM 688 C CA . PHE A 1 102 ? 75.424 26.764 58.676 1.000 45.203 102 PHE AAA CA 1
ATOM 689 C C . PHE A 1 102 ? 76.773 26.119 59.053 1.000 50.007 102 PHE AAA C 1
ATOM 690 O O . PHE A 1 102 ? 77.249 26.298 60.171 1.000 49.591 102 PHE AAA O 1
ATOM 698 N N . ASP A 1 103 ? 77.417 25.426 58.103 1.000 50.486 103 ASP AAA N 1
ATOM 699 C CA . ASP A 1 103 ? 78.778 24.915 58.227 1.000 52.242 103 ASP AAA CA 1
ATOM 700 C C . ASP A 1 103 ? 79.809 26.028 58.369 1.000 55.221 103 ASP AAA C 1
ATOM 701 O O . ASP A 1 103 ? 80.785 25.859 59.089 1.000 51.209 103 ASP AAA O 1
ATOM 706 N N A ARG A 1 104 ? 79.610 27.150 57.666 0.500 49.846 104 ARG AAA N 1
ATOM 707 N N B ARG A 1 104 ? 79.595 27.161 57.687 0.500 50.993 104 ARG AAA N 1
ATOM 708 C CA A ARG A 1 104 ? 80.594 28.226 57.686 0.500 47.651 104 ARG AAA CA 1
ATOM 709 C CA B ARG A 1 104 ? 80.576 28.242 57.640 0.500 49.536 104 ARG AAA CA 1
ATOM 710 C C A ARG A 1 104 ? 81.961 27.724 57.202 0.500 42.213 104 ARG AAA C 1
ATOM 711 C C B ARG A 1 104 ? 81.950 27.730 57.193 0.500 43.446 104 ARG AAA C 1
ATOM 712 O O A ARG A 1 104 ? 82.982 28.180 57.689 0.500 49.850 104 ARG AAA O 1
ATOM 713 O O B ARG A 1 104 ? 82.962 28.189 57.696 0.500 50.853 104 ARG AAA O 1
ATOM 728 N N . ALA A 1 105 ? 81.989 26.777 56.263 1.000 41.148 105 ALA AAA N 1
ATOM 729 C CA . ALA A 1 105 ? 83.224 26.378 55.615 1.000 45.216 105 ALA AAA CA 1
ATOM 730 C C . ALA A 1 105 ? 83.879 27.584 54.899 1.000 52.785 105 ALA AAA C 1
ATOM 731 O O . ALA A 1 105 ? 83.287 28.667 54.749 1.000 52.049 105 ALA AAA O 1
ATOM 733 N N . ILE A 1 106 ? 85.139 27.417 54.487 1.000 56.213 106 ILE AAA N 1
ATOM 734 C CA . ILE A 1 106 ? 85.894 28.504 53.878 1.000 51.355 106 ILE AAA CA 1
ATOM 735 C C . ILE A 1 106 ? 85.845 28.331 52.362 1.000 45.597 106 ILE AAA C 1
ATOM 736 O O . ILE A 1 106 ? 86.344 29.165 51.627 1.000 47.795 106 ILE AAA O 1
ATOM 741 N N . SER A 1 107 ? 85.241 27.232 51.911 1.000 44.888 107 SER AAA N 1
ATOM 742 C CA . SER A 1 107 ? 85.018 26.992 50.503 1.000 48.969 107 SER AAA CA 1
ATOM 743 C C . SER A 1 107 ? 83.654 26.301 50.353 1.000 50.307 107 SER AAA C 1
ATOM 744 O O . SER A 1 107 ? 83.071 25.884 51.346 1.000 48.474 107 SER AAA O 1
ATOM 747 N N . TYR A 1 108 ? 83.108 26.226 49.131 1.000 47.800 108 TYR AAA N 1
ATOM 748 C CA . TYR A 1 108 ? 81.690 25.943 48.954 1.000 50.908 108 TYR AAA CA 1
ATOM 749 C C . TYR A 1 108 ? 81.437 24.453 49.194 1.000 51.111 108 TYR AAA C 1
ATOM 750 O O . TYR A 1 108 ? 82.050 23.620 48.539 1.000 54.011 108 TYR AAA O 1
ATOM 759 N N . GLN A 1 109 ? 80.472 24.124 50.060 1.000 49.446 109 GLN AAA N 1
ATOM 760 C CA . GLN A 1 109 ? 80.088 22.724 50.236 1.000 50.468 109 GLN AAA CA 1
ATOM 761 C C . GLN A 1 109 ? 78.864 22.411 49.365 1.000 58.745 109 GLN AAA C 1
ATOM 762 O O . GLN A 1 109 ? 78.365 23.277 48.630 1.000 52.821 109 GLN AAA O 1
ATOM 768 N N A SER A 1 110 ? 78.378 21.166 49.471 0.590 52.461 110 SER AAA N 1
ATOM 769 N N B SER A 1 110 ? 78.363 21.176 49.495 0.410 51.827 110 SER AAA N 1
ATOM 770 C CA A SER A 1 110 ? 77.282 20.637 48.667 0.590 49.883 110 SER AAA CA 1
ATOM 771 C CA B SER A 1 110 ? 77.271 20.655 48.684 0.410 49.131 110 SER AAA CA 1
ATOM 772 C C A SER A 1 110 ? 75.956 21.351 48.968 0.590 45.349 110 SER AAA C 1
ATOM 773 C C B SER A 1 110 ? 75.942 21.353 48.973 0.410 45.666 110 SER AAA C 1
ATOM 774 O O A SER A 1 110 ? 75.082 21.357 48.114 0.590 49.173 110 SER AAA O 1
ATOM 775 O O B SER A 1 110 ? 75.057 21.342 48.128 0.410 47.709 110 SER AAA O 1
ATOM 780 N N . ASP A 1 111 ? 75.796 21.912 50.175 1.000 45.053 111 ASP AAA N 1
ATOM 781 C CA . ASP A 1 111 ? 74.575 22.592 50.564 1.000 49.871 111 ASP AAA CA 1
ATOM 782 C C . ASP A 1 111 ? 74.637 24.120 50.320 1.000 51.426 111 ASP AAA C 1
ATOM 783 O O . ASP A 1 111 ? 73.718 24.828 50.733 1.000 48.704 111 ASP AAA O 1
ATOM 788 N N . ASP A 1 112 ? 75.752 24.664 49.785 1.000 45.320 112 ASP AAA N 1
ATOM 789 C CA . ASP A 1 112 ? 75.896 26.118 49.678 1.000 49.014 112 ASP AAA CA 1
ATOM 790 C C . ASP A 1 112 ? 75.290 26.614 48.360 1.000 40.047 112 ASP AAA C 1
ATOM 791 O O . ASP A 1 112 ? 75.323 25.912 47.361 1.000 40.828 112 ASP AAA O 1
ATOM 796 N N . LEU A 1 113 ? 74.612 27.762 48.411 1.000 40.865 113 LEU AAA N 1
ATOM 797 C CA . LEU A 1 113 ? 73.870 28.246 47.243 1.000 38.609 113 LEU AAA CA 1
ATOM 798 C C . LEU A 1 113 ? 74.351 29.652 46.907 1.000 34.722 113 LEU AAA C 1
ATOM 799 O O . LEU A 1 113 ? 74.575 30.477 47.805 1.000 33.464 113 LEU AAA O 1
ATOM 804 N N . HIS A 1 114 ? 74.430 29.904 45.592 1.000 35.738 114 HIS AAA N 1
ATOM 805 C CA . HIS A 1 114 ? 74.702 31.252 45.105 1.000 39.497 114 HIS AAA CA 1
ATOM 806 C C . HIS A 1 114 ? 73.930 31.470 43.798 1.000 35.865 114 HIS AAA C 1
ATOM 807 O O . HIS A 1 114 ? 74.255 30.872 42.763 1.000 32.881 114 HIS AAA O 1
ATOM 814 N N . TYR A 1 115 ? 72.884 32.294 43.908 1.000 32.776 115 TYR AAA N 1
ATOM 815 C CA . TYR A 1 115 ? 71.949 32.531 42.808 1.000 33.036 115 TYR AAA CA 1
ATOM 816 C C . TYR A 1 115 ? 72.025 34.011 42.438 1.000 32.088 115 TYR AAA C 1
ATOM 817 O O . TYR A 1 115 ? 72.448 34.824 43.261 1.000 30.856 115 TYR AAA O 1
ATOM 826 N N . ARG A 1 116 ? 71.593 34.321 41.211 1.000 33.897 116 ARG AAA N 1
ATOM 827 C CA . ARG A 1 116 ? 71.623 35.695 40.678 1.000 33.952 116 ARG AAA CA 1
ATOM 828 C C . ARG A 1 116 ? 70.387 35.848 39.792 1.000 28.884 116 ARG AAA C 1
ATOM 829 O O . ARG A 1 116 ? 70.000 34.879 39.139 1.000 29.812 116 ARG AAA O 1
ATOM 837 N N . VAL A 1 117 ? 69.772 37.052 39.795 1.000 31.156 117 VAL AAA N 1
ATOM 838 C CA . VAL A 1 117 ? 68.688 37.336 38.863 1.000 30.166 117 VAL AAA CA 1
ATOM 839 C C . VAL A 1 117 ? 68.848 38.802 38.463 1.000 28.950 117 VAL AAA C 1
ATOM 840 O O . VAL A 1 117 ? 69.155 39.652 39.318 1.000 30.211 117 VAL AAA O 1
ATOM 844 N N . ASN A 1 118 ? 68.755 39.068 37.153 1.000 30.916 118 ASN AAA N 1
ATOM 845 C CA . ASN A 1 118 ? 68.836 40.444 36.675 1.000 33.960 118 ASN AAA CA 1
ATOM 846 C C . ASN A 1 118 ? 67.444 41.102 36.638 1.000 35.347 118 ASN AAA C 1
ATOM 847 O O . ASN A 1 118 ? 66.438 40.445 36.884 1.000 33.578 118 ASN AAA O 1
ATOM 852 N N . TYR A 1 119 ? 67.383 42.400 36.264 1.000 35.907 119 TYR AAA N 1
ATOM 853 C CA . TYR A 1 119 ? 66.142 43.163 36.359 1.000 34.481 119 TYR AAA CA 1
ATOM 854 C C . TYR A 1 119 ? 65.132 42.644 35.332 1.000 33.194 119 TYR AAA C 1
ATOM 855 O O . TYR A 1 119 ? 63.970 42.923 35.528 1.000 35.318 119 TYR AAA O 1
ATOM 864 N N . ASN A 1 120 ? 65.557 41.893 34.282 1.000 31.087 120 ASN AAA N 1
ATOM 865 C CA . ASN A 1 120 ? 64.651 41.257 33.311 1.000 30.515 120 ASN AAA CA 1
ATOM 866 C C . ASN A 1 120 ? 64.240 39.839 33.740 1.000 28.155 120 ASN AAA C 1
ATOM 867 O O . ASN A 1 120 ? 63.659 39.087 32.933 1.000 30.516 120 ASN AAA O 1
ATOM 872 N N . ASN A 1 121 ? 64.607 39.482 34.975 1.000 27.366 121 ASN AAA N 1
ATOM 873 C CA . ASN A 1 121 ? 64.234 38.190 35.559 1.000 31.929 121 ASN AAA CA 1
ATOM 874 C C . ASN A 1 121 ? 65.019 37.003 34.997 1.000 36.370 121 ASN AAA C 1
ATOM 875 O O . ASN A 1 121 ? 64.573 35.842 35.160 1.000 30.080 121 ASN AAA O 1
ATOM 880 N N . PHE A 1 122 ? 66.191 37.296 34.394 1.000 36.079 122 PHE AAA N 1
ATOM 881 C CA . PHE A 1 122 ? 67.084 36.246 33.888 1.000 34.561 122 PHE AAA CA 1
ATOM 882 C C . PHE A 1 122 ? 67.908 35.727 35.067 1.000 31.680 122 PHE AAA C 1
ATOM 883 O O . PHE A 1 122 ? 68.642 36.482 35.716 1.000 31.272 122 PHE AAA O 1
ATOM 891 N N . LYS A 1 123 ? 67.784 34.437 35.333 1.000 31.987 123 LYS AAA N 1
ATOM 892 C CA . LYS A 1 123 ? 68.430 33.827 36.485 1.000 33.695 123 LYS AAA CA 1
ATOM 893 C C . LYS A 1 123 ? 69.672 33.028 36.086 1.000 32.024 123 LYS AAA C 1
ATOM 894 O O . LYS A 1 123 ? 69.658 32.312 35.088 1.000 32.192 123 LYS AAA O 1
ATOM 900 N N . THR A 1 124 ? 70.689 33.051 36.964 1.000 32.552 124 THR AAA N 1
ATOM 901 C CA . THR A 1 124 ? 71.848 32.171 36.827 1.000 37.674 124 THR AAA CA 1
ATOM 902 C C . THR A 1 124 ? 72.150 31.551 38.200 1.000 33.619 124 THR AAA C 1
ATOM 903 O O . THR A 1 124 ? 71.819 32.140 39.241 1.000 34.685 124 THR AAA O 1
ATOM 907 N N . THR A 1 125 ? 72.779 30.363 38.182 1.000 35.796 125 THR AAA N 1
ATOM 908 C CA . THR A 1 125 ? 73.308 29.778 39.418 1.000 38.412 125 THR AAA CA 1
ATOM 909 C C . THR A 1 125 ? 74.847 29.695 39.365 1.000 39.337 125 THR AAA C 1
ATOM 910 O O . THR A 1 125 ? 75.385 29.189 38.408 1.000 32.575 125 THR AAA O 1
ATOM 914 N N . ASP A 1 126 ? 75.559 30.215 40.362 1.000 37.451 126 ASP AAA N 1
ATOM 915 C CA . ASP A 1 126 ? 76.982 29.891 40.477 1.000 39.451 126 ASP AAA CA 1
ATOM 916 C C . ASP A 1 126 ? 77.225 28.672 41.397 1.000 44.361 126 ASP AAA C 1
ATOM 917 O O . ASP A 1 126 ? 78.329 28.116 41.442 1.000 39.814 126 ASP AAA O 1
ATOM 922 N N . ALA A 1 127 ? 76.220 28.270 42.174 1.000 38.193 127 ALA AAA N 1
ATOM 923 C CA . ALA A 1 127 ? 76.329 27.119 43.069 1.000 40.147 127 ALA AAA CA 1
ATOM 924 C C . ALA A 1 127 ? 74.913 26.766 43.511 1.000 42.900 127 ALA AAA C 1
ATOM 925 O O . ALA A 1 127 ? 74.186 27.652 43.999 1.000 37.345 127 ALA AAA O 1
ATOM 927 N N . GLY A 1 128 ? 74.558 25.491 43.340 1.000 42.830 128 GLY AAA N 1
ATOM 928 C CA . GLY A 1 128 ? 73.291 24.925 43.775 1.000 41.712 128 GLY AAA CA 1
ATOM 929 C C . GLY A 1 128 ? 72.335 24.735 42.607 1.000 42.505 128 GLY AAA C 1
ATOM 930 O O . GLY A 1 128 ? 72.484 25.333 41.558 1.000 46.381 128 GLY AAA O 1
ATOM 931 N N . ASP A 1 129 ? 71.330 23.898 42.818 1.000 35.937 129 ASP AAA N 1
ATOM 932 C CA . ASP A 1 129 ? 70.349 23.517 41.830 1.000 38.266 129 ASP AAA CA 1
ATOM 933 C C . ASP A 1 129 ? 69.436 24.726 41.529 1.000 40.051 129 ASP AAA C 1
ATOM 934 O O . ASP A 1 129 ? 68.791 25.229 42.450 1.000 35.015 129 ASP AAA O 1
ATOM 939 N N . ILE A 1 130 ? 69.422 25.208 40.266 1.000 38.445 130 ILE AAA N 1
ATOM 940 C CA . ILE A 1 130 ? 68.617 26.388 39.947 1.000 38.448 130 ILE AAA CA 1
ATOM 941 C C . ILE A 1 130 ? 67.111 26.058 39.990 1.000 44.838 130 ILE AAA C 1
ATOM 942 O O . ILE A 1 130 ? 66.309 26.983 40.060 1.000 36.293 130 ILE AAA O 1
ATOM 947 N N . LEU A 1 131 ? 66.722 24.760 39.979 1.000 39.133 131 LEU AAA N 1
ATOM 948 C CA . LEU A 1 131 ? 65.327 24.346 40.124 1.000 37.332 131 LEU AAA CA 1
ATOM 949 C C . LEU A 1 131 ? 64.729 24.779 41.466 1.000 34.412 131 LEU AAA C 1
ATOM 950 O O . LEU A 1 131 ? 63.521 24.797 41.595 1.000 36.601 131 LEU AAA O 1
ATOM 955 N N . ARG A 1 132 ? 65.560 25.148 42.441 1.000 28.833 132 ARG AAA N 1
ATOM 956 C CA . ARG A 1 132 ? 65.092 25.572 43.751 1.000 33.149 132 ARG AAA CA 1
ATOM 957 C C . ARG A 1 132 ? 64.722 27.060 43.746 1.000 34.991 132 ARG AAA C 1
ATOM 958 O O . ARG A 1 132 ? 64.132 27.517 44.713 1.000 32.925 132 ARG AAA O 1
ATOM 966 N N . PHE A 1 133 ? 65.089 27.785 42.665 1.000 32.504 133 PHE AAA N 1
ATOM 967 C CA . PHE A 1 133 ? 65.076 29.255 42.646 1.000 32.296 133 PHE AAA CA 1
ATOM 968 C C . PHE A 1 133 ? 63.934 29.711 41.741 1.000 32.525 133 PHE AAA C 1
ATOM 969 O O . PHE A 1 133 ? 63.834 29.307 40.561 1.000 34.171 133 PHE AAA O 1
ATOM 977 N N . TYR A 1 134 ? 63.019 30.499 42.323 1.000 30.573 134 TYR AAA N 1
ATOM 978 C CA . TYR A 1 134 ? 61.877 30.939 41.533 1.000 29.337 134 TYR AAA CA 1
ATOM 979 C C . TYR A 1 134 ? 61.712 32.441 41.754 1.000 30.519 134 TYR AAA C 1
ATOM 980 O O . TYR A 1 134 ? 61.624 32.863 42.912 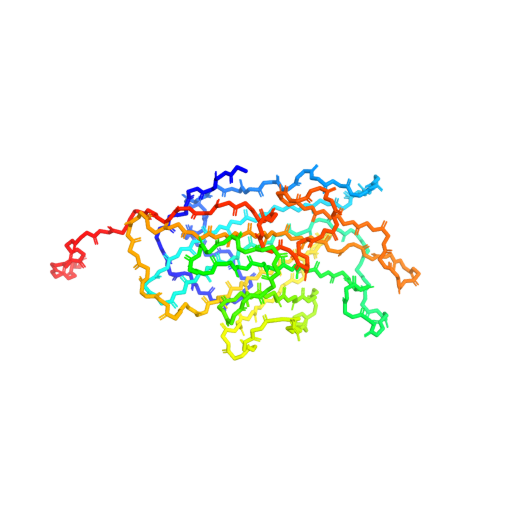1.000 29.436 134 TYR AAA O 1
ATOM 989 N N . THR A 1 135 ? 61.636 33.215 40.643 1.000 29.432 135 THR AAA N 1
ATOM 990 C CA . THR A 1 135 ? 61.742 34.672 40.791 1.000 29.289 135 THR AAA CA 1
ATOM 991 C C . THR A 1 135 ? 60.738 35.352 39.861 1.000 28.645 135 THR AAA C 1
ATOM 992 O O . THR A 1 135 ? 60.398 34.811 38.807 1.000 28.422 135 THR AAA O 1
ATOM 996 N N . LYS A 1 136 ? 60.382 36.585 40.235 1.000 29.640 136 LYS AAA N 1
ATOM 997 C CA . LYS A 1 136 ? 59.708 37.539 39.362 1.000 28.431 136 LYS AAA CA 1
ATOM 998 C C . LYS A 1 136 ? 60.364 38.900 39.582 1.000 29.398 136 LYS AAA C 1
ATOM 999 O O . LYS A 1 136 ? 60.876 39.159 40.682 1.000 29.258 136 LYS AAA O 1
ATOM 1005 N N . THR A 1 137 ? 60.330 39.754 38.551 1.000 27.708 137 THR AAA N 1
ATOM 1006 C CA . THR A 1 137 ? 60.872 41.087 38.728 1.000 29.162 137 THR AAA CA 1
ATOM 1007 C C . THR A 1 137 ? 59.825 42.074 38.212 1.000 31.061 137 THR AAA C 1
ATOM 1008 O O . THR A 1 137 ? 58.904 41.704 37.515 1.000 30.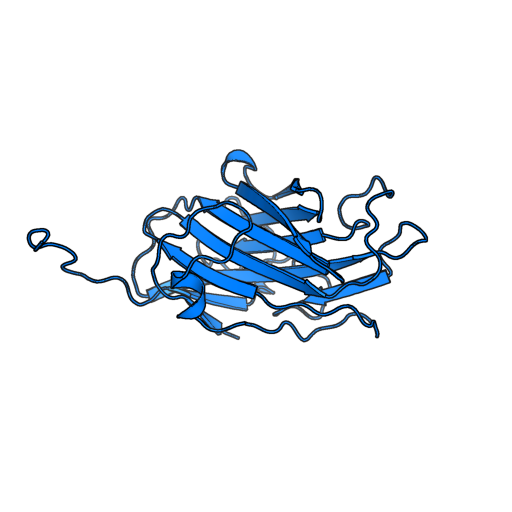037 137 THR AAA O 1
ATOM 1012 N N . LYS A 1 138 ? 59.997 43.332 38.579 1.000 29.855 138 LYS AAA N 1
ATOM 1013 C CA . LYS A 1 138 ? 59.119 44.362 38.067 1.000 30.896 138 LYS AAA CA 1
ATOM 1014 C C . LYS A 1 138 ? 59.986 45.593 37.848 1.000 30.480 138 LYS AAA C 1
ATOM 1015 O O . LYS A 1 138 ? 60.740 45.961 38.744 1.000 31.667 138 LYS AAA O 1
ATOM 1021 N N . LEU A 1 139 ? 59.809 46.241 36.694 1.000 30.654 139 LEU AAA N 1
ATOM 1022 C CA . LEU A 1 139 ? 60.389 47.556 36.430 1.000 33.597 139 LEU AAA CA 1
ATOM 1023 C C . LEU A 1 139 ? 59.624 48.640 37.182 1.000 32.157 139 LEU AAA C 1
ATOM 1024 O O . LEU A 1 139 ? 58.408 48.715 37.099 1.000 32.516 139 LEU AAA O 1
ATOM 1029 N N . LEU A 1 140 ? 60.364 49.470 37.922 1.000 30.981 140 LEU AAA N 1
ATOM 1030 C CA . LEU A 1 140 ? 59.798 50.584 38.656 1.000 33.488 140 LEU AAA CA 1
ATOM 1031 C C . LEU A 1 140 ? 60.376 51.872 38.056 1.000 33.880 140 LEU AAA C 1
ATOM 1032 O O . LEU A 1 140 ? 61.445 51.848 37.456 1.000 30.282 140 LEU AAA O 1
ATOM 1037 N N . PRO A 1 141 ? 59.707 53.037 38.244 1.000 31.016 141 PRO AAA N 1
ATOM 1038 C CA . PRO A 1 141 ? 60.333 54.328 37.910 1.000 34.819 141 PRO AAA CA 1
ATOM 1039 C C . PRO A 1 141 ? 61.665 54.380 38.683 1.000 35.723 141 PRO AAA C 1
ATOM 1040 O O . PRO A 1 141 ? 61.731 54.176 39.894 1.000 38.527 141 PRO AAA O 1
ATOM 1044 N N . ASP A 1 142 ? 62.776 54.599 37.992 1.000 42.330 142 ASP AAA N 1
ATOM 1045 C CA . ASP A 1 142 ? 64.062 54.639 38.704 1.000 46.965 142 ASP AAA CA 1
ATOM 1046 C C . ASP A 1 142 ? 64.546 53.327 39.339 1.000 38.881 142 ASP AAA C 1
ATOM 1047 O O . ASP A 1 142 ? 65.407 53.367 40.212 1.000 35.958 142 ASP AAA O 1
ATOM 1052 N N . GLY A 1 143 ? 64.057 52.155 38.914 1.000 38.585 143 GLY AAA N 1
ATOM 1053 C CA . GLY A 1 143 ? 64.698 50.979 39.477 1.000 31.864 143 GLY AAA CA 1
ATOM 1054 C C . GLY A 1 143 ? 63.941 49.704 39.140 1.000 34.077 143 GLY AAA C 1
ATOM 1055 O O . GLY A 1 143 ? 63.279 49.616 38.089 1.000 29.492 143 GLY AAA O 1
ATOM 1056 N N . TYR A 1 144 ? 64.019 48.741 40.070 1.000 28.089 144 TYR AAA N 1
ATOM 1057 C CA . TYR A 1 144 ? 63.385 47.468 39.774 1.000 29.739 144 TYR AAA CA 1
ATOM 1058 C C . TYR A 1 144 ? 63.197 46.774 41.109 1.000 29.208 144 TYR AAA C 1
ATOM 1059 O O . TYR A 1 144 ? 63.799 47.181 42.106 1.000 30.577 144 TYR AAA O 1
ATOM 1068 N N . ARG A 1 145 ? 62.350 45.737 41.097 1.000 29.175 145 ARG AAA N 1
ATOM 1069 C CA . ARG A 1 145 ? 62.099 44.946 42.281 1.000 29.420 145 ARG AAA CA 1
ATOM 1070 C C . ARG A 1 145 ? 62.351 43.487 41.882 1.000 31.584 145 ARG AAA C 1
ATOM 1071 O O . ARG A 1 145 ? 62.031 43.127 40.744 1.000 30.274 145 ARG AAA O 1
ATOM 1079 N N . VAL A 1 146 ? 62.881 42.684 42.832 1.000 30.223 146 VAL AAA N 1
ATOM 1080 C CA . VAL A 1 146 ? 63.065 41.249 42.674 1.000 29.217 146 VAL AAA CA 1
ATOM 1081 C C . VAL A 1 146 ? 62.271 40.624 43.810 1.000 29.770 146 VAL AAA C 1
ATOM 1082 O O . VAL A 1 146 ? 62.345 41.127 44.923 1.000 31.679 146 VAL AAA O 1
ATOM 1086 N N . GLU A 1 147 ? 61.456 39.619 43.480 1.000 28.704 147 GLU AAA N 1
ATOM 1087 C CA . GLU A 1 147 ? 60.823 38.814 44.513 1.000 27.470 147 GLU AAA CA 1
ATOM 1088 C C . GLU A 1 147 ? 61.204 37.358 44.244 1.000 28.321 147 GLU AAA C 1
ATOM 1089 O O . GLU A 1 147 ? 60.957 36.887 43.153 1.000 28.927 147 GLU AAA O 1
ATOM 1095 N N . ALA A 1 148 ? 61.810 36.695 45.237 1.000 29.529 148 ALA AAA N 1
ATOM 1096 C CA . ALA A 1 148 ? 62.510 35.424 45.025 1.000 31.648 148 ALA AAA CA 1
ATOM 1097 C C . ALA A 1 148 ? 62.089 34.413 46.098 1.000 31.088 148 ALA AAA C 1
ATOM 1098 O O . ALA A 1 148 ? 61.900 34.766 47.274 1.000 31.956 148 ALA AAA O 1
ATOM 1100 N N . ARG A 1 149 ? 62.016 33.153 45.667 1.000 28.752 149 ARG AAA N 1
ATOM 1101 C CA . ARG A 1 149 ? 61.788 32.046 46.582 1.000 32.219 149 ARG AAA CA 1
ATOM 1102 C C . ARG A 1 149 ? 62.924 31.038 46.379 1.000 29.900 149 ARG AAA C 1
ATOM 1103 O O . ARG A 1 149 ? 63.220 30.691 45.229 1.000 29.696 149 ARG AAA O 1
ATOM 1111 N N . ILE A 1 150 ? 63.534 30.598 47.497 1.000 31.636 150 ILE AAA N 1
ATOM 1112 C CA . ILE A 1 150 ? 64.489 29.496 47.485 1.000 32.219 150 ILE AAA CA 1
ATOM 1113 C C . ILE A 1 150 ? 63.936 28.326 48.328 1.000 28.445 150 ILE AAA C 1
ATOM 1114 O O . ILE A 1 150 ? 63.732 28.482 49.513 1.000 31.481 150 ILE AAA O 1
ATOM 1119 N N . ALA A 1 151 ? 63.630 27.213 47.674 1.000 30.515 151 ALA AAA N 1
ATOM 1120 C CA . ALA A 1 151 ? 63.139 25.997 48.317 1.000 33.452 151 ALA AAA CA 1
ATOM 1121 C C . ALA A 1 151 ? 64.271 25.447 49.211 1.000 35.284 151 ALA AAA C 1
ATOM 1122 O O . ALA A 1 151 ? 65.421 25.372 48.775 1.000 34.271 151 ALA AAA O 1
ATOM 1124 N N . LEU A 1 152 ? 63.971 25.202 50.494 1.000 33.953 152 LEU AAA N 1
ATOM 1125 C CA . LEU A 1 152 ? 64.919 24.719 51.489 1.000 39.104 152 LEU AAA CA 1
ATOM 1126 C C . LEU A 1 152 ? 64.871 23.191 51.529 1.000 38.984 152 LEU AAA C 1
ATOM 1127 O O . LEU A 1 152 ? 63.811 22.596 51.308 1.000 40.604 152 LEU AAA O 1
ATOM 1132 N N . SER A 1 153 ? 66.019 22.552 51.751 1.000 41.646 153 SER AAA N 1
ATOM 1133 C CA . SER A 1 153 ? 66.045 21.092 51.740 1.000 49.095 153 SER AAA CA 1
ATOM 1134 C C . SER A 1 153 ? 65.954 20.597 53.177 1.000 48.728 153 SER AAA C 1
ATOM 1135 O O . SER A 1 153 ? 65.398 19.543 53.416 1.000 55.955 153 SER AAA O 1
ATOM 1138 N N . LYS A 1 154 ? 66.584 21.317 54.101 1.000 55.195 154 LYS AAA N 1
ATOM 1139 C CA . LYS A 1 154 ? 66.444 21.054 55.523 1.000 69.706 154 LYS AAA CA 1
ATOM 1140 C C . LYS A 1 154 ? 65.144 21.711 55.991 1.000 72.102 154 LYS AAA C 1
ATOM 1141 O O . LYS A 1 154 ? 64.864 22.845 55.610 1.000 58.187 154 LYS AAA O 1
ATOM 1147 N N . LYS A 1 155 ? 64.353 21.001 56.808 1.000 65.108 155 LYS AAA N 1
ATOM 1148 C CA . LYS A 1 155 ? 63.122 21.549 57.366 1.000 67.467 155 LYS AAA CA 1
ATOM 1149 C C . LYS A 1 155 ? 63.468 22.672 58.335 1.000 60.024 155 LYS AAA C 1
ATOM 1150 O O . LYS A 1 155 ? 64.138 22.443 59.327 1.000 55.670 155 LYS AAA O 1
ATOM 1156 N N . PRO A 1 156 ? 63.100 23.943 58.077 1.000 50.879 156 PRO AAA N 1
ATOM 1157 C CA . PRO A 1 156 ? 63.446 24.978 59.047 1.000 40.613 156 PRO AAA CA 1
ATOM 1158 C C . PRO A 1 156 ? 62.441 24.976 60.188 1.000 40.513 156 PRO AAA C 1
ATOM 1159 O O . PRO A 1 156 ? 61.289 24.606 60.010 1.000 44.499 156 PRO AAA O 1
ATOM 1163 N N . ILE A 1 157 ? 62.894 25.422 61.355 1.000 40.259 157 ILE AAA N 1
ATOM 1164 C CA . ILE A 1 157 ? 62.084 25.522 62.5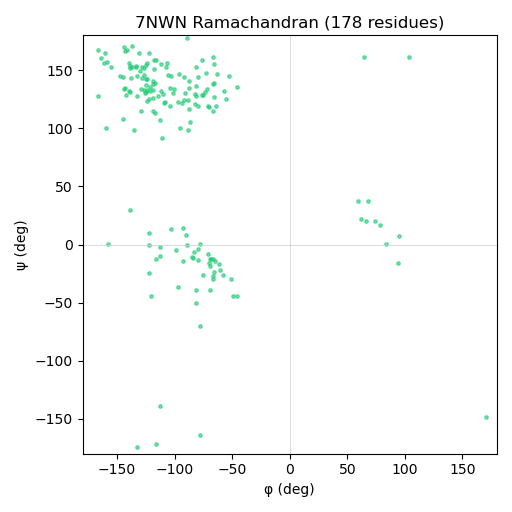43 1.000 45.914 157 ILE AAA CA 1
ATOM 1165 C C . ILE A 1 157 ? 62.521 26.814 63.205 1.000 44.402 157 ILE AAA C 1
ATOM 1166 O O . ILE A 1 157 ? 63.556 27.363 62.823 1.000 44.041 157 ILE AAA O 1
ATOM 1171 N N . ASN A 1 158 ? 61.748 27.288 64.186 1.000 42.413 158 ASN AAA N 1
ATOM 1172 C CA . ASN A 1 158 ? 62.141 28.471 64.938 1.000 47.985 158 ASN AAA CA 1
ATOM 1173 C C . ASN A 1 158 ? 63.507 28.238 65.560 1.000 47.796 158 ASN AAA C 1
ATOM 1174 O O . ASN A 1 158 ? 63.710 27.183 66.137 1.000 45.628 158 ASN AAA O 1
ATOM 1179 N N . GLY A 1 159 ? 64.410 29.208 65.410 1.000 51.113 159 GLY AAA N 1
ATOM 1180 C CA . GLY A 1 159 ? 65.753 29.126 65.949 1.000 47.946 159 GLY AAA CA 1
ATOM 1181 C C . GLY A 1 159 ? 66.786 28.595 64.952 1.000 47.691 159 GLY AAA C 1
ATOM 1182 O O . GLY A 1 159 ? 67.966 28.780 65.193 1.000 49.445 159 GLY AAA O 1
ATOM 1183 N N . THR A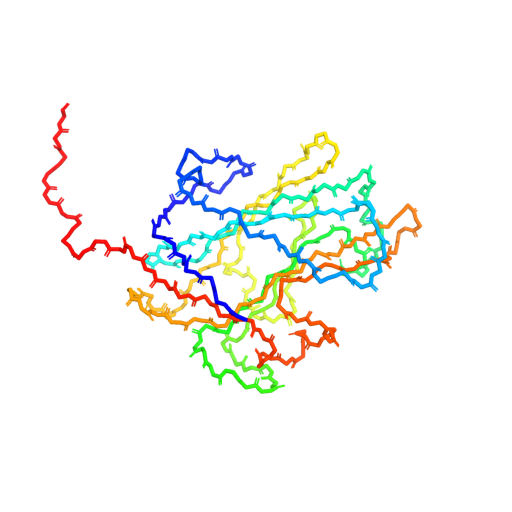 1 160 ? 66.367 27.972 63.837 1.000 45.059 160 THR AAA N 1
ATOM 1184 C CA . THR A 1 160 ? 67.289 27.672 62.747 1.000 42.735 160 THR AAA CA 1
ATOM 1185 C C . THR A 1 160 ? 68.176 28.872 62.421 1.000 44.152 160 THR AAA C 1
ATOM 1186 O O . THR A 1 160 ? 67.703 30.020 62.395 1.000 43.326 160 THR AAA O 1
ATOM 1190 N N . ILE A 1 161 ? 69.485 28.604 62.231 1.000 46.939 161 ILE AAA N 1
ATOM 1191 C CA . ILE A 1 161 ? 70.403 29.644 61.777 1.000 45.020 161 ILE AAA CA 1
ATOM 1192 C C . ILE A 1 161 ? 70.979 29.191 60.449 1.000 44.213 161 ILE AAA C 1
ATOM 1193 O O . ILE A 1 161 ? 71.385 28.027 60.325 1.000 43.738 161 ILE AAA O 1
ATOM 1198 N N . MET A 1 162 ? 70.977 30.126 59.472 1.000 41.556 162 MET AAA N 1
ATOM 1199 C CA . MET A 1 162 ? 71.666 29.887 58.208 1.000 40.839 162 MET AAA CA 1
ATOM 1200 C C . MET A 1 162 ? 72.664 31.019 57.938 1.000 37.334 162 MET AAA C 1
ATOM 1201 O O . MET A 1 162 ? 72.536 32.117 58.476 1.000 38.351 162 MET AAA O 1
ATOM 1206 N N . GLY A 1 163 ? 73.702 30.710 57.150 1.000 39.642 163 GLY AAA N 1
ATOM 1207 C CA . GLY A 1 163 ? 74.507 31.789 56.607 1.000 37.240 163 GLY AAA CA 1
ATOM 1208 C C . GLY A 1 163 ? 73.783 32.389 55.391 1.000 36.775 163 GLY AAA C 1
ATOM 1209 O O . GLY A 1 163 ? 73.155 31.663 54.614 1.000 35.792 163 GLY AAA O 1
ATOM 1210 N N . PHE A 1 164 ? 73.905 33.706 55.239 1.000 36.726 164 PHE AAA N 1
ATOM 1211 C CA . PHE A 1 164 ? 73.225 34.400 54.158 1.000 41.083 164 PHE AAA CA 1
ATOM 1212 C C . PHE A 1 164 ? 74.094 35.577 53.727 1.000 36.288 164 PHE AAA C 1
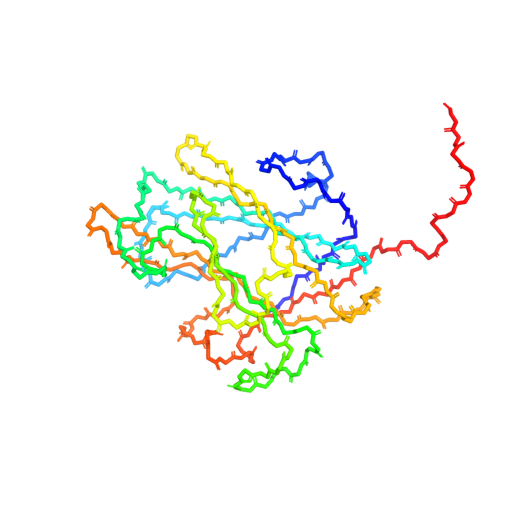ATOM 1213 O O . PHE A 1 164 ? 74.629 36.278 54.582 1.000 40.297 164 PHE AAA O 1
ATOM 1221 N N . GLU A 1 165 ? 74.087 35.884 52.423 1.000 40.009 165 GLU AAA N 1
ATOM 1222 C CA . GLU A 1 165 ? 74.588 37.160 51.917 1.000 37.510 165 GLU AAA CA 1
ATOM 1223 C C . GLU A 1 165 ? 73.630 37.664 50.817 1.000 35.506 165 GLU AAA C 1
ATOM 1224 O O . GLU A 1 165 ? 72.953 36.863 50.181 1.000 33.621 165 GLU AAA O 1
ATOM 1230 N N . PHE A 1 166 ? 73.610 38.992 50.637 1.000 33.035 166 PHE AAA N 1
ATOM 1231 C CA . PHE A 1 166 ? 72.890 39.723 49.608 1.000 36.478 166 PHE AAA CA 1
ATOM 1232 C C . PHE A 1 166 ? 73.878 40.687 48.923 1.000 38.108 166 PHE AAA C 1
ATOM 1233 O O . PHE A 1 166 ? 74.607 41.415 49.592 1.000 36.325 166 PHE AAA O 1
ATOM 1241 N N . GLN A 1 167 ? 73.850 40.714 47.590 1.000 36.997 167 GLN AAA N 1
ATOM 1242 C CA . GLN A 1 167 ? 74.668 41.617 46.787 1.000 35.237 167 GLN AAA CA 1
ATOM 1243 C C . GLN A 1 167 ? 73.850 42.210 45.620 1.000 33.867 167 GLN AAA C 1
ATOM 1244 O O . GLN A 1 167 ? 73.052 41.525 44.987 1.000 31.942 167 GLN AAA O 1
ATOM 1250 N N . VAL A 1 168 ? 74.126 43.490 45.313 1.000 33.810 168 VAL AAA N 1
ATOM 1251 C CA . VAL A 1 168 ? 73.635 44.102 44.095 1.000 35.326 168 VAL AAA CA 1
ATOM 1252 C C . VAL A 1 168 ? 74.850 44.360 43.216 1.000 35.114 168 VAL AAA C 1
ATOM 1253 O O . VAL A 1 168 ? 75.811 44.952 43.684 1.000 33.714 168 VAL AAA O 1
ATOM 1257 N N . ASN A 1 169 ? 74.755 43.981 41.953 1.000 32.637 169 ASN AAA N 1
ATOM 1258 C CA . ASN A 1 169 ? 75.693 44.391 40.909 1.000 35.409 169 ASN AAA CA 1
ATOM 1259 C C . ASN A 1 169 ? 75.087 45.584 40.161 1.000 35.976 169 ASN AAA C 1
ATOM 1260 O O . ASN A 1 169 ? 73.966 45.485 39.639 1.000 33.740 169 ASN AAA O 1
ATOM 1265 N N . GLU A 1 170 ? 75.823 46.701 40.150 1.000 34.094 170 GLU AAA N 1
ATOM 1266 C CA . GLU A 1 170 ? 75.420 47.870 39.401 1.000 38.758 170 GLU AAA CA 1
ATOM 1267 C C . GLU A 1 170 ? 76.245 48.017 38.130 1.000 39.521 170 GLU AAA C 1
ATOM 1268 O O . GLU A 1 170 ? 77.467 48.181 38.215 1.000 40.823 170 GLU AAA O 1
ATOM 1274 N N . ALA A 1 171 ? 75.554 47.984 36.985 1.000 33.785 171 ALA AAA N 1
ATOM 1275 C CA . ALA A 1 171 ? 76.170 48.163 35.678 1.000 39.829 171 ALA AAA CA 1
ATOM 1276 C C . ALA A 1 171 ? 75.809 49.542 35.140 1.000 41.434 171 ALA AAA C 1
ATOM 1277 O O . ALA A 1 171 ? 74.751 50.040 35.480 1.000 41.073 171 ALA AAA O 1
ATOM 1279 N N . ASP A 1 172 ? 76.623 50.109 34.234 1.000 47.567 172 ASP AAA N 1
ATOM 1280 C CA . ASP A 1 172 ? 76.299 51.427 33.674 1.000 43.490 172 ASP AAA CA 1
ATOM 1281 C C . ASP A 1 172 ? 76.040 51.301 32.172 1.000 46.864 172 ASP AAA C 1
ATOM 1282 O O . ASP A 1 172 ? 76.019 50.181 31.639 1.000 37.453 172 ASP AAA O 1
ATOM 1287 N N . SER A 1 173 ? 75.892 52.450 31.476 1.000 44.500 173 SER AAA N 1
ATOM 1288 C CA . SER A 1 173 ? 75.550 52.390 30.062 1.000 47.887 173 SER AAA CA 1
ATOM 1289 C C . SER A 1 173 ? 76.711 51.889 29.208 1.000 44.143 173 SER AAA C 1
ATOM 1290 O O . SER A 1 173 ? 76.501 51.599 28.032 1.000 48.661 173 SER AAA O 1
ATOM 1293 N N . SER A 1 174 ? 77.916 51.734 29.791 1.000 47.910 174 SER AAA N 1
ATOM 1294 C CA . SER A 1 174 ? 78.990 51.030 29.076 1.000 46.471 174 SER AAA CA 1
ATOM 1295 C C . SER A 1 174 ? 78.810 49.507 29.106 1.000 50.392 174 SER AAA C 1
ATOM 1296 O O . SER A 1 174 ? 79.646 48.791 28.573 1.000 47.344 174 SER AAA O 1
ATOM 1299 N N . ALA A 1 175 ? 77.744 48.976 29.743 1.000 44.527 175 ALA AAA N 1
ATOM 1300 C CA . ALA A 1 175 ? 77.512 47.533 29.719 1.000 39.773 175 ALA AAA CA 1
ATOM 1301 C C . ALA A 1 175 ? 78.581 46.747 30.503 1.000 35.969 175 ALA AAA C 1
ATOM 1302 O O . ALA A 1 175 ? 79.004 45.662 30.099 1.000 43.139 175 ALA AAA O 1
ATOM 1304 N N . ARG A 1 176 ? 79.023 47.311 31.629 1.000 41.755 176 ARG AAA N 1
ATOM 1305 C CA . ARG A 1 176 ? 79.985 46.707 32.545 1.000 40.885 176 ARG AAA CA 1
ATOM 1306 C C . ARG A 1 176 ? 79.518 46.993 33.969 1.000 40.776 176 ARG AAA C 1
ATOM 1307 O O . ARG A 1 176 ? 79.006 48.072 34.240 1.000 37.713 176 ARG AAA O 1
ATOM 1315 N N . ARG A 1 177 ? 79.867 46.121 34.916 1.000 38.329 177 ARG AAA N 1
ATOM 1316 C CA . ARG A 1 177 ? 79.650 46.449 36.320 1.000 41.252 177 ARG AAA CA 1
ATOM 1317 C C . ARG A 1 177 ? 80.647 47.519 36.765 1.000 39.245 177 ARG AAA C 1
ATOM 1318 O O . ARG A 1 177 ? 81.831 47.385 36.501 1.000 42.974 177 ARG AAA O 1
ATOM 1326 N N . VAL A 1 178 ? 80.159 48.547 37.462 1.000 38.526 178 VAL AAA N 1
ATOM 1327 C CA . VAL A 1 178 ? 80.977 49.616 37.983 1.000 37.598 178 VAL AAA CA 1
ATOM 1328 C C . VAL A 1 178 ? 80.940 49.648 39.497 1.000 42.600 178 VAL AAA C 1
ATOM 1329 O O . VAL A 1 178 ? 81.717 50.402 40.070 1.000 42.893 178 VAL AAA O 1
ATOM 1333 N N . ALA A 1 179 ? 80.013 48.904 40.130 1.000 38.699 179 ALA AAA N 1
ATOM 1334 C CA . ALA A 1 179 ? 79.887 48.954 41.581 1.000 34.190 179 ALA AAA CA 1
ATOM 1335 C C . ALA A 1 179 ? 79.174 47.702 42.096 1.000 36.531 179 ALA AAA C 1
ATOM 1336 O O . ALA A 1 179 ? 78.469 47.043 41.341 1.000 38.964 179 ALA AAA O 1
ATOM 1338 N N . THR A 1 180 ? 79.415 47.388 43.374 1.000 38.134 180 THR AAA N 1
ATOM 1339 C CA . THR A 1 180 ? 78.711 46.351 44.097 1.000 35.668 180 THR AAA CA 1
ATOM 1340 C C . THR A 1 180 ? 78.232 46.941 45.396 1.000 38.865 180 THR AAA C 1
ATOM 1341 O O . THR A 1 180 ? 78.834 47.885 45.915 1.000 37.529 180 THR AAA O 1
ATOM 1345 N N . ILE A 1 181 ? 77.101 46.398 45.857 1.000 37.580 181 ILE AAA N 1
ATOM 1346 C CA . ILE A 1 181 ? 76.607 46.663 47.197 1.000 36.584 181 ILE AAA CA 1
ATOM 1347 C C . ILE A 1 181 ? 76.436 45.322 47.904 1.000 36.355 181 ILE AAA C 1
ATOM 1348 O O . ILE A 1 181 ? 75.895 44.387 47.310 1.000 40.574 181 ILE AAA O 1
ATOM 1353 N N . ASN A 1 182 ? 76.932 45.238 49.147 1.000 35.975 182 ASN AAA N 1
ATOM 1354 C CA . ASN A 1 182 ? 76.845 44.017 49.929 1.000 36.860 182 ASN AAA CA 1
ATOM 1355 C C . ASN A 1 182 ? 76.213 44.292 51.294 1.000 35.855 182 ASN AAA C 1
ATOM 1356 O O . ASN A 1 182 ? 76.294 45.412 51.797 1.000 36.822 182 ASN AAA O 1
ATOM 1361 N N . MET A 1 183 ? 75.555 43.264 51.845 1.000 37.397 183 MET AAA N 1
ATOM 1362 C CA . MET A 1 183 ? 74.955 43.379 53.170 1.000 39.559 183 MET AAA CA 1
ATOM 1363 C C . MET A 1 183 ? 76.066 43.152 54.217 1.000 37.021 183 MET AAA C 1
ATOM 1364 O O . MET A 1 183 ? 76.229 43.980 55.105 1.000 40.571 183 MET AAA O 1
ATOM 1369 N N . PHE A 1 184 ? 76.822 42.061 54.061 1.000 38.041 184 PHE AAA N 1
ATOM 1370 C CA . PHE A 1 184 ? 77.687 41.497 55.094 1.000 41.822 184 PHE AAA CA 1
ATOM 1371 C C . PHE A 1 184 ? 79.176 41.427 54.697 1.000 48.239 184 PHE AAA C 1
ATOM 1372 O O . PHE A 1 184 ? 80.018 41.741 55.513 1.000 45.243 184 PHE AAA O 1
ATOM 1380 N N . ASP A 1 185 ? 79.527 40.985 53.483 1.000 41.105 185 ASP AAA N 1
ATOM 1381 C CA . ASP A 1 185 ? 80.928 40.798 53.128 1.000 44.592 185 ASP AAA CA 1
ATOM 1382 C C . ASP A 1 185 ? 81.520 42.056 52.476 1.000 47.349 185 ASP AAA C 1
ATOM 1383 O O . ASP A 1 185 ? 81.023 42.543 51.459 1.000 44.124 185 ASP AAA O 1
ATOM 1388 N N . ASN A 1 186 ? 82.624 42.570 53.040 1.000 47.203 186 ASN AAA N 1
ATOM 1389 C CA . ASN A 1 186 ? 83.305 43.707 52.423 1.000 51.514 186 ASN AAA CA 1
ATOM 1390 C C . ASN A 1 186 ? 84.575 43.300 51.665 1.000 48.042 186 ASN AAA C 1
ATOM 1391 O O . ASN A 1 186 ? 85.319 44.182 51.287 1.000 49.649 186 ASN AAA O 1
ATOM 1396 N N . THR A 1 187 ? 84.805 42.006 51.402 1.000 45.940 187 THR AAA N 1
ATOM 1397 C CA . THR A 1 187 ? 86.104 41.575 50.907 1.000 45.019 187 THR AAA CA 1
ATOM 1398 C C . THR A 1 187 ? 86.041 41.066 49.476 1.000 47.236 187 THR AAA C 1
ATOM 1399 O O . THR A 1 187 ? 87.067 40.632 48.957 1.000 53.584 187 THR AAA O 1
ATOM 1403 N N . GLY A 1 188 ? 84.850 41.025 48.865 1.000 46.516 188 GLY AAA N 1
ATOM 1404 C CA . GLY A 1 188 ? 84.730 40.564 47.484 1.000 39.062 188 GLY AAA CA 1
ATOM 1405 C C . GLY A 1 188 ? 84.785 39.048 47.360 1.000 43.663 188 GLY AAA C 1
ATOM 1406 O O . GLY A 1 188 ? 84.938 38.535 46.254 1.000 43.793 188 GLY AAA O 1
ATOM 1407 N N . ASN A 1 189 ? 84.581 38.313 48.474 1.000 39.627 189 ASN AAA N 1
ATOM 1408 C CA . ASN A 1 189 ? 84.938 36.899 48.413 1.000 47.619 189 ASN AAA CA 1
ATOM 1409 C C . ASN A 1 189 ? 83.812 35.914 48.722 1.000 49.135 189 ASN AAA C 1
ATOM 1410 O O . ASN A 1 189 ? 84.048 34.702 48.633 1.000 47.238 189 ASN AAA O 1
ATOM 1415 N N . ALA A 1 190 ? 82.607 36.430 49.034 1.000 43.341 190 ALA AAA N 1
ATOM 1416 C CA . ALA A 1 190 ? 81.428 35.608 49.300 1.000 40.943 190 ALA AAA CA 1
ATOM 1417 C C . ALA A 1 190 ? 81.206 34.597 48.199 1.000 38.451 190 ALA AAA C 1
ATOM 1418 O O . ALA A 1 190 ? 80.651 33.518 48.454 1.000 38.715 190 ALA AAA O 1
ATOM 1420 N N . TRP A 1 191 ? 81.612 34.940 46.971 1.000 37.249 191 TRP AAA N 1
ATOM 1421 C CA . TRP A 1 191 ? 81.419 33.965 45.901 1.000 38.811 191 TRP AAA CA 1
ATOM 1422 C C . TRP A 1 191 ? 82.273 32.702 46.062 1.000 35.414 191 TRP AAA C 1
ATOM 1423 O O . TRP A 1 191 ? 82.036 31.717 45.345 1.000 35.449 191 TRP AAA O 1
ATOM 1434 N N . GLN A 1 192 ? 83.261 32.754 46.978 1.000 44.316 192 GLN AAA N 1
ATOM 1435 C CA . GLN A 1 192 ? 84.282 31.702 47.099 1.000 50.828 192 GLN AAA CA 1
ATOM 1436 C C . GLN A 1 192 ? 84.280 31.109 48.503 1.000 44.106 192 GLN AAA C 1
ATOM 1437 O O . GLN A 1 192 ? 84.699 29.980 48.669 1.000 46.890 192 GLN AAA O 1
ATOM 1443 N N . ASN A 1 193 ? 83.807 31.879 49.481 1.000 44.092 193 ASN AAA N 1
ATOM 1444 C CA . ASN A 1 193 ? 84.024 31.613 50.887 1.00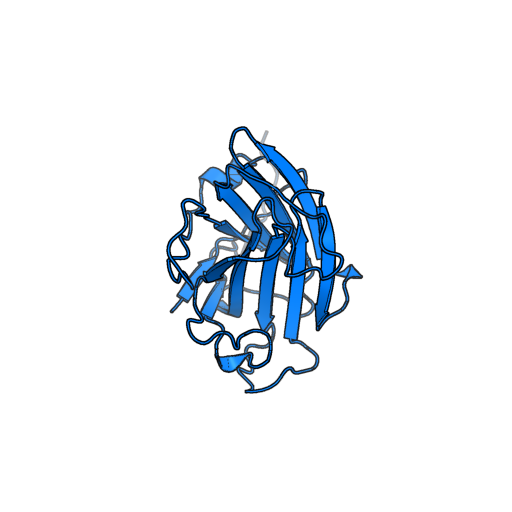0 46.438 193 ASN AAA CA 1
ATOM 1445 C C . ASN A 1 193 ? 82.726 31.789 51.704 1.000 40.971 193 ASN AAA C 1
ATOM 1446 O O . ASN A 1 193 ? 82.378 32.887 52.139 1.000 40.150 193 ASN AAA O 1
ATOM 1451 N N . PRO A 1 194 ? 81.990 30.697 52.022 1.000 41.233 194 PRO AAA N 1
ATOM 1452 C CA . PRO A 1 194 ? 80.754 30.812 52.807 1.000 40.553 194 PRO AAA CA 1
ATOM 1453 C C . PRO A 1 194 ? 80.894 31.392 54.213 1.000 43.454 194 PRO AAA C 1
ATOM 1454 O O . PRO A 1 194 ? 79.938 31.975 54.735 1.000 46.189 194 PRO AAA O 1
ATOM 1458 N N . SER A 1 195 ? 82.107 31.319 54.784 1.000 44.962 195 SER AAA N 1
ATOM 1459 C CA . SER A 1 195 ? 82.354 31.807 56.134 1.000 46.385 195 SER AAA CA 1
ATOM 1460 C C . SER A 1 195 ? 82.265 33.318 56.181 1.000 43.565 195 SER AAA C 1
ATOM 1461 O O . SER A 1 195 ? 82.208 33.907 57.254 1.000 50.310 195 SER AAA O 1
ATOM 1464 N N . LEU A 1 196 ? 82.249 33.959 55.012 1.000 47.107 196 LEU AAA N 1
ATOM 1465 C CA . LEU A 1 196 ? 82.123 35.408 54.976 1.000 47.334 196 LEU AAA CA 1
ATOM 1466 C C . LEU A 1 196 ? 80.654 35.851 55.029 1.000 46.711 196 LEU AAA C 1
ATOM 1467 O O . LEU A 1 196 ? 80.389 37.064 55.136 1.000 44.259 196 LEU AAA O 1
ATOM 1472 N N . PHE A 1 197 ? 79.696 34.900 54.883 1.000 46.563 197 PHE AAA N 1
ATOM 1473 C CA . PHE A 1 197 ? 78.272 35.259 54.882 1.000 39.956 197 PHE AAA CA 1
ATOM 1474 C C . PHE A 1 197 ? 77.915 35.789 56.265 1.000 42.844 197 PHE AAA C 1
ATOM 1475 O O . PHE A 1 197 ? 78.581 35.425 57.225 1.000 44.370 197 PHE AAA O 1
ATOM 1483 N N . GLY A 1 198 ? 76.872 36.617 56.377 1.000 38.379 198 GLY AAA N 1
ATOM 1484 C CA . GLY A 1 198 ? 76.250 36.914 57.659 1.000 36.594 198 GLY AAA CA 1
ATOM 1485 C C . GLY A 1 198 ? 75.334 35.766 58.093 1.000 35.348 198 GLY AAA C 1
ATOM 1486 O O . GLY A 1 198 ? 75.404 34.657 57.540 1.000 41.836 198 GLY AAA O 1
ATOM 1487 N N . GLU A 1 199 ? 74.471 36.078 59.072 1.000 41.459 199 GLU AAA N 1
ATOM 1488 C CA . GLU A 1 199 ? 73.556 35.097 59.640 1.000 43.723 199 GLU AAA CA 1
ATOM 1489 C C . GLU A 1 199 ? 72.115 35.586 59.540 1.000 42.917 199 GLU AAA C 1
ATOM 1490 O O . GLU A 1 199 ? 71.821 36.764 59.776 1.000 40.747 199 GLU AAA O 1
ATOM 1496 N N . ILE A 1 200 ? 71.228 34.624 59.264 1.000 41.282 200 ILE AAA N 1
ATOM 1497 C CA . ILE A 1 200 ? 69.816 34.830 59.480 1.000 40.235 200 ILE AAA CA 1
ATOM 1498 C C . ILE A 1 200 ? 69.368 33.792 60.509 1.000 37.030 200 ILE AAA C 1
ATOM 1499 O O . ILE A 1 200 ? 69.757 32.627 60.444 1.000 42.059 200 ILE AAA O 1
ATOM 1504 N N . LYS A 1 201 ? 68.491 34.235 61.405 1.000 40.934 201 LYS AAA N 1
ATOM 1505 C CA . LYS A 1 201 ? 67.876 33.316 62.355 1.000 49.051 201 LYS AAA CA 1
ATOM 1506 C C . LYS A 1 201 ? 66.359 33.409 62.183 1.000 34.633 201 LYS AAA C 1
ATOM 1507 O O . LYS A 1 201 ? 65.808 34.524 62.200 1.000 38.604 201 LYS AAA O 1
ATOM 1513 N N . LEU A 1 202 ? 65.744 32.245 61.954 1.000 40.013 202 LEU AAA N 1
ATOM 1514 C CA . LEU A 1 202 ? 64.313 32.089 61.686 1.000 39.514 202 LEU AAA CA 1
ATOM 1515 C C . LEU A 1 202 ? 63.562 32.095 63.013 1.000 47.768 202 LEU AAA C 1
ATOM 1516 O O . LEU A 1 202 ? 63.952 31.364 63.937 1.000 49.909 202 LEU AAA O 1
ATOM 1521 N N . LYS A 1 203 ? 62.539 32.956 63.100 1.000 43.580 203 LYS AAA N 1
ATOM 1522 C CA . LYS A 1 203 ? 61.628 32.995 64.247 1.000 44.296 203 LYS AAA CA 1
ATOM 1523 C C . LYS A 1 203 ? 60.156 33.148 63.792 1.000 49.187 203 LYS AAA C 1
ATOM 1524 O O . LYS A 1 203 ? 59.852 33.342 62.598 1.000 41.501 203 LYS AAA O 1
ATOM 1530 N N . GLY A 1 204 ? 59.231 32.999 64.760 1.000 50.307 204 GLY AAA N 1
ATOM 1531 C CA . GLY A 1 204 ? 57.863 33.506 64.690 1.000 48.907 204 GLY AAA CA 1
ATOM 1532 C C . GLY A 1 204 ? 56.848 32.479 64.191 1.000 43.018 204 GLY AAA C 1
ATOM 1533 O O . GLY A 1 204 ? 55.720 32.836 63.873 1.000 50.190 204 GLY AAA O 1
ATOM 1534 N N . ARG A 1 205 ? 57.253 31.215 64.015 1.000 40.319 205 ARG AAA N 1
ATOM 1535 C CA . ARG A 1 205 ? 56.267 30.262 63.542 1.000 49.369 205 ARG AAA CA 1
ATOM 1536 C C . ARG A 1 205 ? 55.451 29.794 64.747 1.000 54.163 205 ARG AAA C 1
ATOM 1537 O O . ARG A 1 205 ? 56.040 29.363 65.730 1.000 53.908 205 ARG AAA O 1
ATOM 1545 N N . SER A 1 206 ? 54.118 29.837 64.660 1.000 51.591 206 SER AAA N 1
ATOM 1546 C CA . SER A 1 206 ? 53.285 29.306 65.731 1.000 52.460 206 SER AAA CA 1
ATOM 1547 C C . SER A 1 206 ? 53.495 27.806 65.888 1.000 60.844 206 SER AAA C 1
ATOM 1548 O O . SER A 1 206 ? 53.678 27.085 64.902 1.000 67.714 206 SER AAA O 1
ATOM 1551 N N . ASP A 1 207 ? 53.395 27.334 67.132 1.000 71.540 207 ASP AAA N 1
ATOM 1552 C CA . ASP A 1 207 ? 53.514 25.904 67.378 1.000 84.554 207 ASP AAA CA 1
ATOM 1553 C C . ASP A 1 207 ? 52.189 25.197 67.092 1.000 84.206 207 ASP AAA C 1
ATOM 1554 O O . ASP A 1 207 ? 52.171 24.123 66.496 1.000 95.234 207 ASP AAA O 1
ATOM 1559 N N . ASN A 1 208 ? 51.085 25.848 67.465 1.000 100.142 208 ASN AAA N 1
ATOM 1560 C CA . ASN A 1 208 ? 49.747 25.284 67.379 1.000 105.310 208 ASN AAA CA 1
ATOM 1561 C C . ASN A 1 208 ? 49.281 25.366 65.927 1.000 117.036 208 ASN AAA C 1
ATOM 1562 O O . ASN A 1 208 ? 49.160 24.331 65.273 1.000 124.306 208 ASN AAA O 1
ATOM 1567 N N . ALA A 1 209 ? 49.015 26.608 65.470 1.000 131.982 209 ALA AAA N 1
ATOM 1568 C CA . ALA A 1 209 ? 48.708 27.028 64.100 1.000 135.572 209 ALA AAA CA 1
ATOM 1569 C C . ALA A 1 209 ? 47.428 26.385 63.552 1.000 158.862 209 ALA AAA C 1
ATOM 1570 O O . ALA A 1 209 ? 47.234 26.353 62.335 1.000 146.513 209 ALA AAA O 1
ATOM 1572 N N . VAL A 1 210 ? 46.543 25.930 64.459 1.000 174.821 210 VAL AAA N 1
ATOM 1573 C CA . VAL A 1 210 ? 45.386 25.098 64.138 1.000 157.495 210 VAL AAA CA 1
ATOM 1574 C C . VAL A 1 210 ? 44.080 25.862 64.390 1.000 164.303 210 VAL AAA C 1
ATOM 1575 O O . VAL A 1 210 ? 43.986 27.045 64.058 1.000 147.893 210 VAL AAA O 1
ATOM 1579 N N . VAL A 1 211 ? 43.090 25.154 64.971 1.000 170.774 211 VAL AAA N 1
ATOM 1580 C CA . VAL A 1 211 ? 41.700 25.546 65.220 1.000 171.203 211 VAL AAA CA 1
ATOM 1581 C C . VAL A 1 211 ? 40.943 25.777 63.907 1.000 171.256 211 VAL AAA C 1
ATOM 1582 O O . VAL A 1 211 ? 41.563 25.959 62.861 1.000 173.809 211 VAL AAA O 1
ATOM 1586 N N . PRO A 1 212 ? 39.582 25.763 63.903 1.000 167.810 212 PRO AAA N 1
ATOM 1587 C CA . PRO A 1 212 ? 38.814 26.020 62.681 1.000 160.905 212 PRO AAA CA 1
ATOM 1588 C C . PRO A 1 212 ? 38.966 27.452 62.162 1.000 152.112 212 PRO AAA C 1
ATOM 1589 O O . PRO A 1 212 ? 39.409 28.342 62.896 1.000 124.105 212 PRO AAA O 1
ATOM 1593 N N . ILE A 1 213 ? 38.627 27.637 60.874 1.000 141.184 213 ILE AAA N 1
ATOM 1594 C CA . ILE A 1 213 ? 38.433 28.952 60.274 1.000 116.907 213 ILE AAA CA 1
ATOM 1595 C C . ILE A 1 213 ? 37.142 29.530 60.855 1.000 93.937 213 ILE AAA C 1
ATOM 1596 O O . ILE A 1 213 ? 36.094 28.889 60.753 1.000 94.368 213 ILE AAA O 1
ATOM 1601 N N . ASN A 1 214 ? 37.229 30.684 61.540 1.000 59.430 214 ASN AAA N 1
ATOM 1602 C CA . ASN A 1 214 ? 35.992 31.317 61.973 1.000 55.438 214 ASN AAA CA 1
ATOM 1603 C C . ASN A 1 214 ? 35.591 32.333 60.909 1.000 55.572 214 ASN AAA C 1
ATOM 1604 O O . ASN A 1 214 ? 36.400 33.198 60.546 1.000 55.772 214 ASN AAA O 1
ATOM 1609 N N . PRO A 1 215 ? 34.378 32.202 60.323 1.000 58.467 215 PRO AAA N 1
ATOM 1610 C CA . PRO A 1 215 ? 33.862 33.225 59.395 1.000 54.788 215 PRO AAA CA 1
ATOM 1611 C C . PRO A 1 215 ? 33.432 34.504 60.145 1.000 62.335 215 PRO AAA C 1
ATOM 1612 O O . PRO A 1 215 ? 33.304 35.652 59.577 1.000 75.338 215 PRO AAA O 1
#

B-factor: mean 46.7, std 19.87, range [25.41, 174.82]

Solvent-accessible surface area: 9760 Å² total; per-residue (Å²): 199,77,19,117,1,32,78,12,66,11,97,22,64,0,81,53,28,119,70,0,102,139,27,137,70,14,67,0,174,50,86,76,50,142,38,146,2,68,5,72,0,11,7,3,0,11,53,93,0,0,9,0,0,0,28,3,103,3,77,75,52,23,30,83,32,108,47,38,97,43,14,0,0,0,4,1,1,0,1,1,71,34,71,136,26,137,62,57,81,122,18,3,2,3,0,12,0,7,24,90,34,112,62,26,55,81,25,34,76,58,156,44,11,111,1,79,32,81,112,45,128,84,4,0,25,0,0,0,65,0,30,22,85,93,173,8,116,60,36,19,43,2,2,0,0,0,20,1,0,18,0,47,96,50,23,136,82,72,3,20,0,10,43,36,7,118,76,59,54,2,151,88,32,2,45,52,18,6,46,0,61,0,96,56,77,53,129,115,76,116,120,106,171,127,191

Nearest PDB structures (foldseek):
  7nwq-assembly1_AAA  TM=1.003E+00  e=3.627E-40  Caldicellulosiruptor acetigenus I77R1B
  7nwo-assembly1_AAA  TM=1.003E+00  e=1.007E-37  Caldicellulosiruptor acetigenus I77R1B
  1i8u-assembly1_A  TM=9.710E-01  e=1.986E-24  Thermotoga maritima
  7b04-assembly3_I  TM=5.911E-01  e=8.614E-06  Candidatus Kuenenia stuttgartensis
  4zlt-assembly1_B  TM=4.845E-01  e=5.038E-01  Cricetid gammaherpesvirus 2